Protein AF-A0A8D8DK08-F1 (afdb_monomer)

InterPro domains:
  IPR001734 Sodium/solute symporter [PF00474] (2-187)
  IPR001734 Sodium/solute symporter [PS50283] (1-202)
  IPR038377 Sodium/glucose symporter superfamily [G3DSA:1.20.1730.10] (1-287)
  IPR051163 Sodium:Solute Symporter (SSF) [PTHR42985] (1-301)

Solvent-accessible surface area (backbone atoms only — not comparable to full-atom values): 18231 Å² total; per-residue (Å²): 112,70,69,65,44,70,73,40,95,42,72,70,55,30,52,51,52,50,54,52,48,52,53,50,50,50,53,52,51,53,52,53,54,49,50,56,52,48,51,46,70,72,29,32,46,34,32,45,60,61,47,56,78,30,90,47,81,83,46,50,62,61,50,52,43,49,65,72,35,59,84,44,87,61,53,48,58,52,50,53,50,50,52,52,51,54,51,50,56,52,50,52,51,51,40,53,52,49,21,48,46,48,44,62,69,65,40,53,78,76,45,95,61,88,76,51,72,67,58,50,54,50,50,38,52,49,43,34,52,54,55,51,50,51,54,60,61,47,45,70,58,53,73,74,44,76,63,65,67,60,51,50,51,43,58,52,24,33,57,52,7,12,53,50,11,46,52,48,36,61,31,74,36,79,77,50,48,71,69,25,44,51,52,5,30,52,53,14,31,53,53,30,46,51,47,43,54,52,35,53,50,37,45,73,71,60,81,53,74,80,88,71,78,78,65,37,65,86,65,49,92,68,92,62,69,75,53,94,67,76,78,72,68,88,69,88,82,71,88,65,83,70,74,88,48,90,58,76,59,60,50,85,49,42,40,58,51,15,20,48,50,8,35,50,48,12,48,51,45,28,52,51,45,37,72,74,75,49,80,62,74,81,84,56,75,50,59,50,84,65,31,43,80,83,56,36,83,77,52,72,85,44,90,76,61,68,65,55,53,59,53,48,51,56,56,52,60,71,71,77,118

Structure (mmCIF, N/CA/C/O backbone):
data_AF-A0A8D8DK08-F1
#
_entry.id   AF-A0A8D8DK08-F1
#
loop_
_atom_site.group_PDB
_atom_site.id
_atom_site.type_symbol
_atom_site.label_atom_id
_atom_site.label_alt_id
_atom_site.label_comp_id
_atom_site.label_asym_id
_atom_site.label_entity_id
_atom_site.label_seq_id
_atom_site.pdbx_PDB_ins_code
_atom_site.Cartn_x
_atom_site.Cartn_y
_atom_site.Cartn_z
_atom_site.occupancy
_atom_site.B_iso_or_equiv
_atom_site.auth_seq_id
_atom_site.auth_comp_id
_atom_site.auth_asym_id
_atom_site.auth_atom_id
_atom_site.pdbx_PDB_model_num
ATOM 1 N N . MET A 1 1 ? -0.471 -6.480 7.969 1.00 76.81 1 MET A N 1
ATOM 2 C CA . MET A 1 1 ? 0.615 -6.301 8.968 1.00 76.81 1 MET A CA 1
ATOM 3 C C . MET A 1 1 ? 0.126 -6.423 10.404 1.00 76.81 1 MET A C 1
ATOM 5 O O . MET A 1 1 ? 0.699 -7.229 11.121 1.00 76.81 1 MET A O 1
ATOM 9 N N . ILE A 1 2 ? -0.943 -5.722 10.812 1.00 83.88 2 ILE A N 1
ATOM 10 C CA . ILE A 1 2 ? -1.494 -5.806 12.183 1.00 83.88 2 ILE A CA 1
ATOM 11 C C . ILE A 1 2 ? -1.726 -7.256 12.657 1.00 83.88 2 ILE A C 1
ATOM 13 O O . ILE A 1 2 ? -1.295 -7.624 13.743 1.00 83.88 2 ILE A O 1
ATOM 17 N N . GLN A 1 3 ? -2.271 -8.115 11.786 1.00 84.50 3 GLN A N 1
ATOM 18 C CA . GLN A 1 3 ? -2.512 -9.539 12.062 1.00 84.50 3 GLN A CA 1
ATOM 19 C C . GLN A 1 3 ? -1.248 -10.300 12.501 1.00 84.50 3 GLN A C 1
ATOM 21 O O . GLN A 1 3 ? -1.324 -11.155 13.373 1.00 84.50 3 GLN A O 1
ATOM 26 N N . ARG A 1 4 ? -0.074 -9.962 11.946 1.00 86.88 4 ARG A N 1
ATOM 27 C CA . ARG A 1 4 ? 1.204 -10.603 12.306 1.00 86.88 4 ARG A CA 1
ATOM 28 C C . ARG A 1 4 ? 1.722 -10.151 13.672 1.00 86.88 4 ARG A C 1
ATOM 30 O O . ARG A 1 4 ? 2.448 -10.891 14.322 1.00 86.88 4 ARG A O 1
ATOM 37 N N . TYR A 1 5 ? 1.377 -8.937 14.100 1.00 86.81 5 TYR A N 1
ATOM 38 C CA . TYR A 1 5 ? 1.728 -8.464 15.438 1.00 86.81 5 TYR A CA 1
ATOM 39 C C . TYR A 1 5 ? 0.839 -9.100 16.507 1.00 86.81 5 TYR A C 1
ATOM 41 O O . TYR A 1 5 ? 1.338 -9.422 17.578 1.00 86.81 5 TYR A O 1
ATOM 49 N N . LEU A 1 6 ? -0.437 -9.345 16.191 1.00 85.06 6 LEU A N 1
ATOM 50 C CA . LEU A 1 6 ? -1.386 -10.015 17.087 1.00 85.06 6 LEU A CA 1
ATOM 51 C C . LEU A 1 6 ? -1.117 -11.518 17.256 1.00 85.06 6 LEU A C 1
ATOM 53 O O . LEU A 1 6 ? -1.526 -12.096 18.253 1.00 85.06 6 LEU A O 1
ATOM 57 N N . SER A 1 7 ? -0.414 -12.156 16.316 1.00 87.38 7 SER A N 1
ATOM 58 C CA . SER A 1 7 ? -0.006 -13.563 16.439 1.00 87.38 7 SER A CA 1
ATOM 59 C C . SER A 1 7 ? 1.250 -13.777 17.294 1.00 87.38 7 SER A C 1
ATOM 61 O O . SER A 1 7 ? 1.688 -14.914 17.453 1.00 87.38 7 SER A O 1
ATOM 63 N N . LEU A 1 8 ? 1.887 -12.706 17.781 1.00 89.94 8 LEU A N 1
ATOM 64 C CA . LEU A 1 8 ? 3.063 -12.813 18.643 1.00 89.94 8 LEU A CA 1
ATOM 65 C C . LEU A 1 8 ? 2.635 -12.985 20.106 1.00 89.94 8 LEU A C 1
ATOM 67 O O . LEU A 1 8 ? 1.677 -12.348 20.531 1.00 89.94 8 LEU A O 1
ATOM 71 N N . PRO A 1 9 ? 3.366 -13.793 20.895 1.00 86.06 9 PRO A N 1
ATOM 72 C CA . PRO A 1 9 ? 2.945 -14.147 22.249 1.00 86.06 9 PRO A CA 1
ATOM 73 C C . PRO A 1 9 ? 3.007 -12.971 23.229 1.00 86.06 9 PRO A C 1
ATOM 75 O O . PRO A 1 9 ? 2.278 -12.971 24.207 1.00 86.06 9 PRO A O 1
ATOM 78 N N . THR A 1 10 ? 3.871 -11.977 22.981 1.00 90.50 10 THR 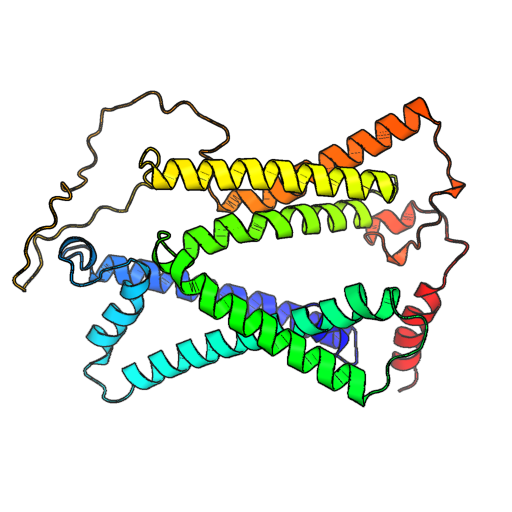A N 1
ATOM 79 C CA . THR A 1 10 ? 4.096 -10.854 23.905 1.00 90.50 10 THR A CA 1
ATOM 80 C C . THR A 1 10 ? 4.220 -9.517 23.180 1.00 90.50 10 THR A C 1
ATOM 82 O O . THR A 1 10 ? 4.748 -9.422 22.062 1.00 90.50 10 THR A O 1
ATOM 85 N N . LEU A 1 11 ? 3.839 -8.433 23.862 1.00 86.94 11 LEU A N 1
ATOM 86 C CA . LEU A 1 11 ? 3.963 -7.064 23.344 1.00 86.94 11 LEU A CA 1
ATOM 87 C C . LEU A 1 11 ? 5.428 -6.679 23.073 1.00 86.94 11 LEU A C 1
ATOM 89 O O . LEU A 1 11 ? 5.739 -5.983 22.101 1.00 86.94 11 LEU A O 1
ATOM 93 N N . LYS A 1 12 ? 6.364 -7.182 23.889 1.00 90.38 12 LYS A N 1
ATOM 94 C CA . LYS A 1 12 ? 7.809 -6.986 23.685 1.00 90.38 12 LYS A CA 1
ATOM 95 C C . LYS A 1 12 ? 8.297 -7.663 22.401 1.00 90.38 12 LYS A C 1
ATOM 97 O O . LYS A 1 12 ? 9.172 -7.119 21.723 1.00 90.38 12 LYS A O 1
ATOM 102 N N . ALA A 1 13 ? 7.755 -8.831 22.047 1.00 89.62 13 ALA A N 1
ATOM 103 C CA . ALA A 1 13 ? 8.043 -9.471 20.766 1.00 89.62 13 ALA A CA 1
ATOM 104 C C . ALA A 1 13 ? 7.485 -8.647 19.595 1.00 89.62 13 ALA A C 1
ATOM 106 O O . ALA A 1 13 ? 8.231 -8.374 18.654 1.00 89.62 13 ALA A O 1
ATOM 107 N N . ALA A 1 14 ? 6.244 -8.159 19.692 1.00 89.94 14 ALA A N 1
ATOM 108 C CA . ALA A 1 14 ? 5.644 -7.294 18.672 1.00 89.94 14 ALA A CA 1
ATOM 109 C C . ALA A 1 14 ? 6.445 -6.002 18.441 1.00 89.94 14 ALA A C 1
ATOM 111 O O . ALA A 1 14 ? 6.720 -5.641 17.296 1.00 89.94 14 ALA A O 1
ATOM 112 N N . ARG A 1 15 ? 6.918 -5.348 19.510 1.00 91.25 15 ARG A N 1
ATOM 113 C CA . ARG A 1 15 ? 7.765 -4.147 19.404 1.00 91.25 15 ARG A CA 1
ATOM 114 C C . ARG A 1 15 ? 9.101 -4.434 18.714 1.00 91.25 15 ARG A C 1
ATOM 116 O O . ARG A 1 15 ? 9.516 -3.660 17.856 1.00 91.25 15 ARG A O 1
ATOM 123 N N . ARG A 1 16 ? 9.767 -5.542 19.060 1.00 92.81 16 ARG A N 1
ATOM 124 C CA . ARG A 1 16 ? 11.018 -5.956 18.396 1.00 92.81 16 ARG A CA 1
ATOM 125 C C . ARG A 1 16 ? 10.798 -6.252 16.913 1.00 92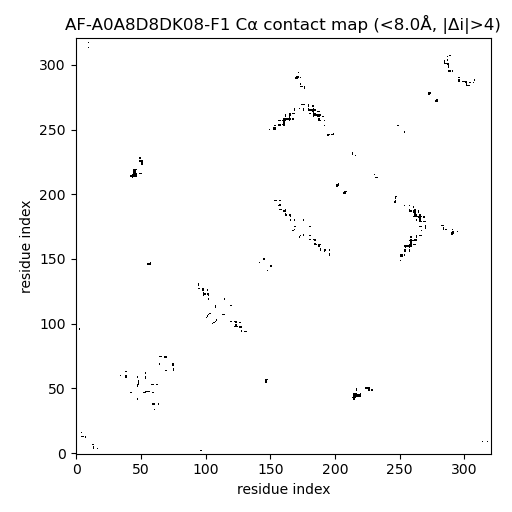.81 16 ARG A C 1
ATOM 127 O O . ARG A 1 16 ? 11.589 -5.799 16.092 1.00 92.81 16 ARG A O 1
ATOM 134 N N . ALA A 1 17 ? 9.713 -6.949 16.575 1.00 93.44 17 ALA A N 1
ATOM 135 C CA . ALA A 1 17 ? 9.345 -7.226 15.190 1.00 93.44 17 ALA A CA 1
ATOM 136 C C . ALA A 1 17 ? 9.092 -5.935 14.394 1.00 93.44 17 ALA A C 1
ATOM 138 O O . ALA A 1 17 ? 9.545 -5.819 13.259 1.00 93.44 17 ALA A O 1
ATOM 139 N N . LEU A 1 18 ? 8.434 -4.942 15.003 1.00 93.06 18 LEU A N 1
ATOM 140 C CA . LEU A 1 18 ? 8.199 -3.637 14.386 1.00 93.06 18 LEU A CA 1
ATOM 141 C C . LEU A 1 18 ? 9.510 -2.880 14.123 1.00 93.06 18 LEU A C 1
ATOM 143 O O . LEU A 1 18 ? 9.697 -2.360 13.027 1.00 93.06 18 LEU A O 1
ATOM 147 N N . ILE A 1 19 ? 10.436 -2.850 15.087 1.00 95.06 19 ILE A N 1
ATOM 148 C CA . ILE A 1 19 ? 11.751 -2.206 14.908 1.00 95.06 19 ILE A CA 1
ATOM 149 C C . ILE A 1 19 ? 12.542 -2.889 13.784 1.00 95.06 19 ILE A C 1
ATOM 151 O O . ILE A 1 19 ? 13.090 -2.209 12.916 1.00 95.06 19 ILE A O 1
ATOM 155 N N . LEU A 1 20 ? 12.558 -4.225 13.763 1.00 94.88 20 LEU A N 1
ATOM 156 C CA . LEU A 1 20 ? 13.209 -4.996 12.702 1.00 94.88 20 LEU A CA 1
ATOM 157 C C . LEU A 1 20 ? 12.594 -4.689 11.329 1.00 94.88 20 LEU A C 1
ATOM 159 O O . LEU A 1 20 ? 13.322 -4.499 10.357 1.00 94.88 20 LEU A O 1
ATOM 163 N N . PHE A 1 21 ? 11.264 -4.601 11.255 1.00 93.31 21 PHE A N 1
ATOM 164 C CA . PHE A 1 21 ? 10.553 -4.250 10.029 1.00 93.31 21 PHE A CA 1
ATOM 165 C C . PHE A 1 21 ? 10.911 -2.845 9.529 1.00 93.31 21 PHE A C 1
ATOM 167 O O . PHE A 1 21 ? 11.127 -2.672 8.329 1.00 93.31 21 PHE A O 1
ATOM 174 N N . LEU A 1 22 ? 11.016 -1.858 10.426 1.00 94.69 22 LEU A N 1
ATOM 175 C CA . LEU A 1 22 ? 11.413 -0.494 10.066 1.00 94.69 22 LEU A CA 1
ATOM 176 C C . LEU A 1 22 ? 12.826 -0.458 9.477 1.00 94.69 22 LEU A C 1
ATOM 178 O O . LEU A 1 22 ? 13.024 0.096 8.394 1.00 94.69 22 LEU A O 1
ATOM 182 N N . PHE A 1 23 ? 13.794 -1.086 10.150 1.00 96.50 23 PHE A N 1
ATOM 183 C CA . PHE A 1 23 ? 15.171 -1.150 9.660 1.00 96.50 23 PHE A CA 1
ATOM 184 C C . PHE A 1 23 ? 15.263 -1.896 8.322 1.00 96.50 23 PHE A C 1
ATOM 186 O O . PHE A 1 23 ? 15.835 -1.377 7.366 1.00 96.50 23 PHE A O 1
ATOM 193 N N . GLY A 1 24 ? 14.637 -3.074 8.226 1.00 95.31 24 GLY A N 1
ATOM 194 C CA . GLY A 1 24 ? 14.635 -3.880 7.006 1.00 95.31 24 GLY A CA 1
ATOM 195 C C . GLY A 1 24 ? 14.001 -3.153 5.820 1.00 95.31 24 GLY A C 1
ATOM 196 O O . GLY A 1 24 ? 14.585 -3.117 4.742 1.00 95.31 24 GLY A O 1
ATOM 197 N N . THR A 1 25 ? 12.852 -2.504 6.024 1.00 93.62 25 THR A N 1
ATOM 198 C CA . THR A 1 25 ? 12.179 -1.734 4.963 1.00 93.62 25 THR A CA 1
ATOM 199 C C . THR A 1 25 ? 13.019 -0.541 4.519 1.00 93.62 25 THR A C 1
ATOM 201 O O . THR A 1 25 ? 13.125 -0.281 3.324 1.00 93.62 25 THR A O 1
ATOM 204 N N . THR A 1 26 ? 13.659 0.156 5.461 1.00 95.31 26 THR A N 1
ATOM 205 C CA . THR A 1 26 ? 14.534 1.297 5.150 1.00 95.31 26 THR A CA 1
ATOM 206 C C . THR A 1 26 ? 15.749 0.852 4.340 1.00 95.31 26 THR A C 1
ATOM 208 O O . THR A 1 26 ? 16.082 1.476 3.337 1.00 95.31 26 THR A O 1
ATOM 211 N N . ALA A 1 27 ? 16.389 -0.253 4.730 1.00 96.50 27 ALA A N 1
ATOM 212 C CA . ALA A 1 27 ? 17.525 -0.813 4.006 1.00 96.50 27 ALA A CA 1
ATOM 213 C C . ALA A 1 27 ? 17.139 -1.242 2.580 1.00 96.50 27 ALA A C 1
ATOM 215 O O . ALA A 1 27 ? 17.824 -0.876 1.626 1.00 96.50 27 ALA A O 1
ATOM 216 N N . VAL A 1 28 ? 16.017 -1.953 2.421 1.00 94.06 28 VAL A N 1
ATOM 217 C CA . VAL A 1 28 ? 15.512 -2.374 1.104 1.00 94.06 28 VAL A CA 1
ATOM 218 C C . VAL A 1 28 ? 15.185 -1.165 0.227 1.00 94.06 28 VAL A C 1
ATOM 220 O O . VAL A 1 28 ? 15.603 -1.132 -0.926 1.00 94.06 28 VAL A O 1
ATOM 223 N N . LEU A 1 29 ? 14.508 -0.144 0.764 1.00 92.62 29 LEU A N 1
ATOM 224 C CA . LEU A 1 29 ? 14.178 1.062 0.002 1.00 92.62 29 LEU A CA 1
ATOM 225 C C . LEU A 1 29 ? 15.439 1.812 -0.453 1.00 92.62 29 LEU A C 1
ATOM 227 O O . LEU A 1 29 ? 15.523 2.213 -1.611 1.00 92.62 29 LEU A O 1
ATOM 231 N N . SER A 1 30 ? 16.442 1.942 0.419 1.00 95.25 30 SER A N 1
ATOM 232 C CA . SER A 1 30 ? 17.736 2.539 0.066 1.00 95.25 30 SER A CA 1
ATOM 233 C C . SER A 1 30 ? 18.436 1.774 -1.060 1.00 95.25 30 SER A C 1
ATOM 235 O O . SER A 1 30 ? 18.962 2.392 -1.986 1.00 95.25 30 SER A O 1
ATOM 237 N N . LEU A 1 31 ? 18.395 0.437 -1.031 1.00 94.75 31 LEU A N 1
ATOM 238 C CA . LEU A 1 31 ? 18.927 -0.396 -2.111 1.00 94.75 31 LEU A CA 1
ATOM 239 C C . LEU A 1 31 ? 18.144 -0.208 -3.416 1.00 94.75 31 LEU A C 1
ATOM 241 O O . LEU A 1 31 ? 18.759 -0.121 -4.477 1.00 94.75 31 LEU A O 1
ATOM 245 N N . CYS A 1 32 ? 16.814 -0.101 -3.372 1.00 92.50 32 CYS A N 1
ATOM 246 C CA . CYS A 1 32 ? 16.003 0.187 -4.560 1.00 92.50 32 CYS A CA 1
ATOM 247 C C . CYS A 1 32 ? 16.359 1.550 -5.176 1.00 92.50 32 CYS A C 1
ATOM 249 O O . CYS A 1 32 ? 16.531 1.643 -6.391 1.00 92.50 32 CYS A O 1
ATOM 251 N N . CYS A 1 33 ? 16.533 2.587 -4.352 1.00 91.81 33 CYS A N 1
ATOM 252 C CA . CYS A 1 33 ? 16.970 3.906 -4.815 1.00 91.81 33 CYS A CA 1
ATOM 253 C C . CYS A 1 33 ? 18.367 3.853 -5.450 1.00 91.81 33 CYS A C 1
ATOM 255 O O . CYS A 1 33 ? 18.584 4.433 -6.512 1.00 91.81 33 CYS A O 1
ATOM 257 N N . TYR A 1 34 ? 19.298 3.120 -4.833 1.00 94.06 34 TYR A N 1
ATOM 258 C CA . TYR A 1 34 ? 20.634 2.912 -5.385 1.00 94.06 34 TYR A CA 1
ATOM 259 C C . TYR A 1 34 ? 20.595 2.188 -6.740 1.00 94.06 34 TYR A C 1
ATOM 261 O O . TYR A 1 34 ? 21.269 2.616 -7.672 1.00 94.06 34 TYR A O 1
ATOM 269 N N . ASN A 1 35 ? 19.755 1.157 -6.892 1.00 92.56 35 ASN A N 1
ATOM 270 C CA . ASN A 1 35 ? 19.559 0.475 -8.178 1.00 92.56 35 ASN A CA 1
ATOM 271 C C . ASN A 1 35 ? 19.047 1.435 -9.267 1.00 92.56 35 ASN A C 1
ATOM 273 O O . ASN A 1 35 ? 19.527 1.382 -10.395 1.00 92.56 35 ASN A O 1
ATOM 277 N N . GLY A 1 36 ? 18.124 2.345 -8.937 1.00 91.31 36 GLY A N 1
ATOM 278 C CA . GLY A 1 36 ? 17.660 3.368 -9.881 1.00 91.31 36 GLY A CA 1
ATOM 279 C C . GLY A 1 36 ? 18.776 4.313 -10.346 1.00 91.31 36 GLY A C 1
ATOM 280 O O . GLY A 1 36 ? 18.869 4.622 -11.532 1.00 91.31 36 GLY A O 1
ATOM 281 N N . LEU A 1 37 ? 19.662 4.726 -9.432 1.00 91.81 37 LEU A N 1
ATOM 282 C CA . LEU A 1 37 ? 20.843 5.532 -9.767 1.00 91.81 37 LEU A CA 1
ATOM 283 C C . LEU A 1 37 ? 21.858 4.751 -10.610 1.00 91.81 37 LEU A C 1
ATOM 285 O O . LEU A 1 37 ? 22.449 5.321 -11.523 1.00 91.81 37 LEU A O 1
ATOM 289 N N . LEU A 1 38 ? 22.042 3.461 -10.321 1.00 92.81 38 LEU A N 1
ATOM 290 C CA . LEU A 1 38 ? 22.933 2.582 -11.076 1.00 92.81 38 LEU A CA 1
ATOM 291 C C . LEU A 1 38 ? 22.458 2.413 -12.524 1.00 92.81 38 LEU A C 1
ATOM 293 O O . LEU A 1 38 ? 23.262 2.554 -13.438 1.00 92.81 38 LEU A O 1
ATOM 297 N N . ILE A 1 39 ? 21.158 2.183 -12.736 1.00 91.00 39 ILE A N 1
ATOM 298 C CA . ILE A 1 39 ? 20.557 2.121 -14.079 1.00 91.00 39 ILE A CA 1
ATOM 299 C C . ILE A 1 39 ? 20.831 3.415 -14.838 1.00 91.00 39 ILE A C 1
ATOM 301 O O . ILE A 1 39 ? 21.282 3.369 -15.978 1.00 91.00 39 ILE A O 1
ATOM 305 N N . TYR A 1 40 ? 20.605 4.565 -14.195 1.00 89.19 40 TYR A N 1
ATOM 306 C CA . TYR A 1 40 ? 20.889 5.853 -14.816 1.00 89.19 40 TYR A CA 1
ATOM 307 C C . TYR A 1 40 ? 22.372 6.000 -15.178 1.00 89.19 40 TYR A C 1
ATOM 309 O O . TYR A 1 40 ? 22.677 6.428 -16.280 1.00 89.19 40 TYR A O 1
ATOM 317 N N . ALA A 1 41 ? 23.293 5.627 -14.288 1.00 89.88 41 ALA A N 1
ATOM 318 C CA . ALA A 1 41 ? 24.728 5.732 -14.549 1.00 89.88 41 ALA A CA 1
ATOM 319 C C . ALA A 1 41 ? 25.205 4.818 -15.693 1.00 89.88 41 ALA A C 1
ATOM 321 O O . ALA A 1 41 ? 26.123 5.191 -16.414 1.00 89.88 41 ALA A O 1
ATOM 322 N N . MET A 1 42 ? 24.587 3.647 -15.865 1.00 87.94 42 MET A N 1
ATOM 323 C CA . MET A 1 42 ? 24.937 2.683 -16.916 1.00 87.94 42 MET A CA 1
ATOM 324 C C . MET A 1 42 ? 24.335 3.039 -18.280 1.00 87.94 42 MET A C 1
ATOM 326 O O . MET A 1 42 ? 24.977 2.840 -19.306 1.00 87.94 42 MET A O 1
ATOM 330 N N . HIS A 1 43 ? 23.109 3.567 -18.293 1.00 86.44 43 HIS A N 1
ATOM 331 C CA . HIS A 1 43 ? 22.335 3.820 -19.513 1.00 86.44 43 HIS A CA 1
ATOM 332 C C . HIS A 1 43 ? 22.179 5.310 -19.844 1.00 86.44 43 HIS A C 1
ATOM 334 O O . HIS A 1 43 ? 21.327 5.677 -20.648 1.00 86.44 43 HIS A O 1
ATOM 340 N N . HIS A 1 44 ? 22.978 6.187 -19.233 1.00 84.06 44 HIS A N 1
ATOM 341 C CA . HIS A 1 44 ? 22.930 7.621 -19.518 1.00 84.06 44 HIS A CA 1
ATOM 342 C C . HIS A 1 44 ? 23.252 7.933 -20.984 1.00 84.06 44 HIS A C 1
ATOM 344 O O . HIS A 1 44 ? 22.560 8.742 -21.596 1.00 84.06 44 HIS A O 1
ATOM 350 N N . ASP A 1 45 ? 24.287 7.278 -21.522 1.00 81.81 45 ASP A N 1
ATOM 351 C CA . ASP A 1 45 ? 24.817 7.550 -22.864 1.00 81.81 45 ASP A CA 1
ATOM 352 C C . ASP A 1 45 ? 24.117 6.733 -23.966 1.00 81.81 45 ASP A C 1
ATOM 354 O O . ASP A 1 45 ? 24.217 7.037 -25.158 1.00 81.81 45 ASP A O 1
ATOM 358 N N . CYS A 1 46 ? 23.418 5.671 -23.561 1.00 82.94 46 CYS A N 1
ATOM 359 C CA . CYS A 1 46 ? 22.591 4.844 -24.423 1.00 82.94 46 CYS A CA 1
ATOM 360 C C . CYS A 1 46 ? 21.314 4.436 -23.685 1.00 82.94 46 CYS A C 1
ATOM 362 O O . CYS A 1 46 ? 21.292 3.425 -22.975 1.00 82.94 46 CYS A O 1
ATOM 364 N N . ASP A 1 47 ? 20.254 5.224 -23.861 1.00 84.88 47 ASP A N 1
ATOM 365 C CA . ASP A 1 47 ? 18.960 4.961 -23.236 1.00 84.88 47 ASP A CA 1
ATOM 366 C C . ASP A 1 47 ? 18.198 3.808 -23.924 1.00 84.88 47 ASP A C 1
ATOM 368 O O . ASP A 1 47 ? 17.682 3.987 -25.034 1.00 84.88 47 ASP A O 1
ATOM 372 N N . PRO A 1 48 ? 18.028 2.644 -23.264 1.00 84.81 48 PRO A N 1
ATOM 373 C CA . PRO A 1 48 ? 17.309 1.504 -23.827 1.00 84.81 48 PRO A CA 1
ATOM 374 C C . PRO A 1 48 ? 15.805 1.765 -24.008 1.00 84.81 48 PRO A C 1
ATOM 376 O O . PRO A 1 48 ? 15.138 1.011 -24.719 1.00 84.81 48 PRO A O 1
ATOM 379 N N . LEU A 1 49 ? 15.237 2.793 -23.364 1.00 83.75 49 LEU A N 1
ATOM 380 C CA . LEU A 1 49 ? 13.823 3.137 -23.509 1.00 83.75 49 LEU A CA 1
ATOM 381 C C . LEU A 1 49 ? 13.566 3.882 -24.828 1.00 83.75 49 LEU A C 1
ATOM 383 O O . LEU A 1 49 ? 12.600 3.582 -25.532 1.00 83.75 49 LEU A O 1
ATOM 387 N N . SER A 1 50 ? 14.443 4.826 -25.182 1.00 80.00 50 SER A N 1
ATOM 388 C CA . SER A 1 50 ? 14.350 5.613 -26.420 1.00 80.00 50 SER A CA 1
ATOM 389 C C . SER A 1 50 ? 14.689 4.806 -27.675 1.00 80.00 50 SER A C 1
ATOM 391 O O . SER A 1 50 ? 14.098 5.037 -28.732 1.00 80.00 50 SER A O 1
ATOM 393 N N . THR A 1 51 ? 15.582 3.820 -27.564 1.00 81.88 51 THR A N 1
ATOM 394 C CA . THR A 1 51 ? 15.905 2.896 -28.664 1.00 81.88 51 THR A CA 1
ATOM 395 C C . THR A 1 51 ? 14.855 1.800 -28.874 1.00 81.88 51 THR A C 1
ATOM 397 O O . THR A 1 51 ? 14.895 1.091 -29.878 1.00 81.88 51 THR A O 1
ATOM 400 N N . GLY A 1 52 ? 13.906 1.643 -27.943 1.00 80.88 52 GLY A N 1
ATOM 401 C CA . GLY A 1 52 ? 12.872 0.608 -27.991 1.00 80.88 52 GLY A CA 1
ATOM 402 C C . GLY A 1 52 ? 13.331 -0.781 -27.533 1.00 80.88 52 GLY A C 1
ATOM 403 O O . GLY A 1 52 ? 12.555 -1.734 -27.643 1.00 80.88 52 GLY A O 1
ATOM 404 N N . LEU A 1 53 ? 14.551 -0.905 -26.993 1.00 83.44 53 LEU A N 1
ATOM 405 C CA . LEU A 1 53 ? 15.050 -2.144 -26.387 1.00 83.44 53 LEU A CA 1
ATOM 406 C C . LEU A 1 53 ? 14.229 -2.521 -25.138 1.00 83.44 53 LEU A C 1
ATOM 408 O O . LEU A 1 53 ? 13.870 -3.684 -24.950 1.00 83.44 53 LEU A O 1
ATOM 412 N N . ALA A 1 54 ? 13.864 -1.528 -24.325 1.00 84.62 54 ALA A N 1
ATOM 413 C CA . ALA A 1 54 ? 12.883 -1.644 -23.252 1.00 84.62 54 ALA A CA 1
ATOM 414 C C . ALA A 1 54 ? 11.564 -0.980 -23.673 1.00 84.62 54 ALA A C 1
ATOM 416 O O . ALA A 1 54 ? 11.538 0.178 -24.085 1.00 84.62 54 ALA A O 1
ATOM 417 N N . LYS A 1 55 ? 10.437 -1.686 -23.523 1.00 81.88 55 LYS A N 1
ATOM 418 C CA . LYS A 1 55 ? 9.109 -1.132 -23.857 1.00 81.88 55 LYS A CA 1
ATOM 419 C C . LYS A 1 55 ? 8.531 -0.271 -22.737 1.00 81.88 55 LYS A C 1
ATOM 421 O O . LYS A 1 55 ? 7.704 0.600 -22.992 1.00 81.88 55 LYS A O 1
ATOM 426 N N . ALA A 1 56 ? 8.928 -0.541 -21.496 1.00 83.31 56 ALA A N 1
ATOM 427 C CA . ALA A 1 56 ? 8.413 0.129 -20.309 1.00 83.31 56 ALA A CA 1
ATOM 428 C C . ALA A 1 56 ? 9.527 0.371 -19.287 1.00 83.31 56 ALA A C 1
ATOM 430 O O . ALA A 1 56 ? 10.462 -0.420 -19.174 1.00 83.31 56 ALA A O 1
ATOM 431 N N . LYS A 1 57 ? 9.380 1.431 -18.482 1.00 84.62 57 LYS A N 1
ATOM 432 C CA . LYS A 1 57 ? 10.343 1.809 -17.431 1.00 84.62 57 LYS A CA 1
ATOM 433 C C . LYS A 1 57 ? 10.588 0.683 -16.420 1.00 84.62 57 LYS A C 1
ATOM 435 O O . LYS A 1 57 ? 11.708 0.497 -15.960 1.00 84.62 57 LYS A O 1
ATOM 440 N N . ASP A 1 58 ? 9.560 -0.112 -16.126 1.00 86.75 58 ASP A N 1
ATOM 441 C CA . ASP A 1 58 ? 9.641 -1.230 -15.180 1.00 86.75 58 ASP A CA 1
ATOM 442 C C . ASP A 1 58 ? 10.510 -2.406 -15.696 1.00 86.75 58 ASP A C 1
ATOM 444 O O . ASP A 1 58 ? 10.900 -3.276 -14.919 1.00 86.75 58 ASP A O 1
ATOM 448 N N . GLN A 1 59 ? 10.862 -2.429 -16.991 1.00 88.94 59 GLN A N 1
ATOM 449 C CA . GLN A 1 59 ? 11.720 -3.460 -17.599 1.00 88.94 59 GLN A CA 1
ATOM 450 C C . GLN A 1 59 ? 13.222 -3.151 -17.494 1.00 88.94 59 GLN A C 1
ATOM 452 O O . GLN A 1 59 ? 14.036 -4.035 -17.756 1.00 88.94 59 GLN A O 1
ATOM 457 N N . LEU A 1 60 ? 13.598 -1.939 -17.070 1.00 90.12 60 LEU A N 1
ATOM 458 C CA . LEU A 1 60 ? 14.999 -1.508 -16.998 1.00 90.12 60 LEU A CA 1
ATOM 459 C C . LEU A 1 60 ? 15.820 -2.322 -15.991 1.00 90.12 60 LEU A C 1
ATOM 461 O O . LEU A 1 60 ? 16.955 -2.688 -16.273 1.00 90.12 60 LEU A O 1
ATOM 465 N N . VAL A 1 61 ? 15.243 -2.648 -14.828 1.00 91.62 61 VAL A N 1
ATOM 466 C CA . VAL A 1 61 ? 15.937 -3.440 -13.799 1.00 91.62 61 VAL A CA 1
ATOM 467 C C . VAL A 1 61 ? 16.233 -4.866 -14.303 1.00 91.62 61 VAL A C 1
ATOM 469 O O . VAL A 1 61 ? 17.393 -5.273 -14.239 1.00 91.62 61 VAL A O 1
ATOM 472 N N . PRO A 1 62 ? 15.252 -5.639 -14.826 1.00 90.25 62 PRO A N 1
ATOM 473 C CA . PRO A 1 62 ? 15.545 -6.931 -15.443 1.00 90.25 62 PRO A CA 1
ATOM 474 C C . PRO A 1 62 ? 16.565 -6.851 -16.580 1.00 90.25 62 PRO A C 1
ATOM 476 O O . PRO A 1 62 ? 17.432 -7.715 -16.652 1.00 90.25 62 PRO A O 1
ATOM 479 N N . LEU A 1 63 ? 16.483 -5.827 -17.435 1.00 90.12 63 LEU A N 1
ATOM 480 C CA . LEU A 1 63 ? 17.411 -5.633 -18.551 1.00 90.12 63 LEU A CA 1
ATOM 481 C C . LEU A 1 63 ? 18.851 -5.470 -18.050 1.00 90.12 63 LEU A C 1
ATOM 483 O O . LEU A 1 63 ? 19.717 -6.243 -18.455 1.00 90.12 63 LEU A O 1
ATOM 487 N N . LEU A 1 64 ? 19.080 -4.575 -17.083 1.00 90.75 64 LEU A N 1
ATOM 488 C CA . LEU A 1 64 ? 20.400 -4.377 -16.477 1.00 90.75 64 LEU A CA 1
ATOM 489 C C . LEU A 1 64 ? 20.949 -5.676 -15.864 1.00 90.75 64 LEU A C 1
ATOM 491 O O . LEU A 1 64 ? 22.126 -5.997 -16.012 1.00 90.75 64 LEU A O 1
ATOM 495 N N . VAL A 1 65 ? 20.104 -6.444 -15.172 1.00 91.50 65 VAL A N 1
ATOM 496 C CA . VAL A 1 65 ? 20.529 -7.710 -14.558 1.00 91.50 65 VAL A CA 1
ATOM 497 C C . VAL A 1 65 ? 20.896 -8.749 -15.612 1.00 91.50 65 VAL A C 1
ATOM 499 O O . VAL A 1 65 ? 21.889 -9.457 -15.441 1.00 91.50 65 VAL A O 1
ATOM 502 N N . MET A 1 66 ? 20.120 -8.841 -16.692 1.00 88.31 66 MET A N 1
ATOM 503 C CA . MET A 1 66 ? 20.420 -9.747 -17.798 1.00 88.31 66 MET A CA 1
ATOM 504 C C . MET A 1 66 ? 21.743 -9.382 -18.473 1.00 88.31 66 MET A C 1
ATOM 506 O O . MET A 1 66 ? 22.500 -10.289 -18.791 1.00 88.31 66 MET A O 1
ATOM 510 N N . GLU A 1 67 ? 22.057 -8.095 -18.636 1.00 88.00 67 GLU A N 1
ATOM 511 C CA . GLU A 1 67 ? 23.319 -7.637 -19.232 1.00 88.00 67 GLU A CA 1
ATOM 512 C C . GLU A 1 67 ? 24.526 -7.879 -18.315 1.00 88.00 67 GLU A C 1
ATOM 514 O O . GLU A 1 67 ? 25.520 -8.474 -18.730 1.00 88.00 67 GLU A O 1
ATOM 519 N N . VAL A 1 68 ? 24.436 -7.468 -17.047 1.00 89.19 68 VAL A N 1
ATOM 520 C CA . VAL A 1 68 ? 25.568 -7.528 -16.106 1.00 89.19 68 VAL A CA 1
ATOM 521 C C . VAL A 1 68 ? 25.841 -8.957 -15.632 1.00 89.19 68 VAL A C 1
ATOM 523 O O . VAL A 1 68 ? 26.998 -9.352 -15.476 1.00 89.19 68 VAL A O 1
ATOM 526 N N . LEU A 1 69 ? 24.795 -9.755 -15.395 1.00 88.75 69 LEU A N 1
ATOM 527 C CA . LEU A 1 69 ? 24.933 -11.122 -14.881 1.00 88.75 69 LEU A CA 1
ATOM 528 C C . LEU A 1 69 ? 24.954 -12.191 -15.980 1.00 88.75 69 LEU A C 1
ATOM 530 O O . LEU A 1 69 ? 25.078 -13.367 -15.641 1.00 88.75 69 LEU A O 1
ATOM 534 N N . ALA A 1 70 ? 24.901 -11.822 -17.269 1.00 83.19 70 ALA A N 1
ATOM 535 C CA . ALA A 1 70 ? 25.008 -12.768 -18.391 1.00 83.19 70 ALA A CA 1
ATOM 536 C C . ALA A 1 70 ? 26.251 -13.669 -18.305 1.00 83.19 70 ALA A C 1
ATOM 538 O O . ALA A 1 70 ? 26.219 -14.821 -18.734 1.00 83.19 70 ALA A O 1
ATOM 539 N N . ILE A 1 71 ? 27.335 -13.151 -17.723 1.00 88.38 71 ILE A N 1
ATOM 540 C CA . ILE A 1 71 ? 28.619 -13.846 -17.575 1.00 88.38 71 ILE A CA 1
ATOM 541 C C . ILE A 1 71 ? 28.501 -15.056 -16.627 1.00 88.38 71 ILE A C 1
ATOM 543 O O . ILE A 1 71 ? 29.245 -16.027 -16.761 1.00 88.38 71 ILE A O 1
ATOM 547 N N . TYR A 1 72 ? 27.552 -15.028 -15.685 1.00 90.25 72 TYR A N 1
ATOM 548 C CA . TYR A 1 72 ? 27.377 -16.059 -14.665 1.00 90.25 72 TYR A CA 1
ATOM 549 C C . TYR A 1 72 ? 26.086 -16.854 -14.908 1.00 90.25 72 TYR A C 1
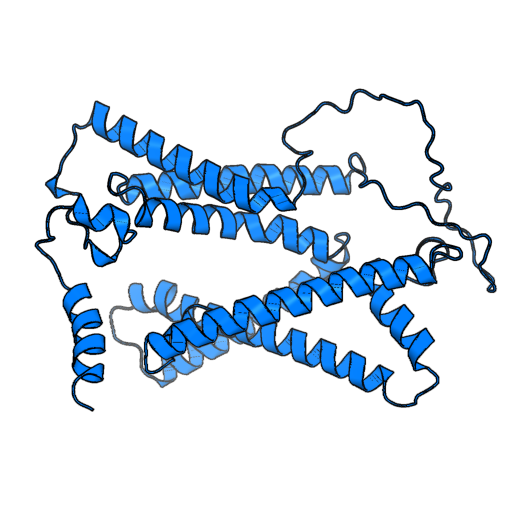ATOM 551 O O . TYR A 1 72 ? 24.995 -16.406 -14.526 1.00 90.25 72 TYR A O 1
ATOM 559 N N . PRO A 1 73 ? 26.171 -18.058 -15.506 1.00 86.44 73 PRO A N 1
ATOM 560 C CA . PRO A 1 73 ? 24.987 -18.847 -15.813 1.00 86.44 73 PRO A CA 1
ATOM 561 C C . PRO A 1 73 ? 24.204 -19.169 -14.533 1.00 86.44 73 PRO A C 1
ATOM 563 O O . PRO A 1 73 ? 24.759 -19.628 -13.537 1.00 86.44 73 PRO A O 1
ATOM 566 N N . GLY A 1 74 ? 22.895 -18.915 -14.559 1.00 88.00 74 GLY A N 1
ATOM 567 C CA . GLY A 1 74 ? 21.975 -19.198 -13.452 1.00 88.00 74 GLY A CA 1
ATOM 568 C C . GLY A 1 74 ? 21.691 -18.027 -12.503 1.00 88.00 74 GLY A C 1
ATOM 569 O O . GLY A 1 74 ? 20.621 -18.021 -11.894 1.00 88.00 74 GLY A O 1
ATOM 570 N N . LEU A 1 75 ? 22.547 -16.997 -12.418 1.00 91.50 75 LEU A N 1
ATOM 571 C CA . LEU A 1 75 ? 22.289 -15.848 -11.530 1.00 91.50 75 LEU A CA 1
ATOM 572 C C . LEU A 1 75 ? 21.083 -15.016 -11.975 1.00 91.50 75 LEU A C 1
ATOM 574 O O . LEU A 1 75 ? 20.269 -14.623 -11.141 1.00 91.50 75 LEU A O 1
ATOM 578 N N . ALA A 1 76 ? 20.914 -14.816 -13.282 1.00 89.12 76 ALA A N 1
ATOM 579 C CA . ALA A 1 76 ? 19.722 -14.170 -13.823 1.00 89.12 76 ALA A CA 1
ATOM 580 C C . ALA A 1 76 ? 18.435 -14.947 -13.473 1.00 89.12 76 ALA A C 1
ATOM 582 O O . ALA A 1 76 ? 17.429 -14.358 -13.082 1.00 89.12 76 ALA A O 1
ATOM 583 N N . GLY A 1 77 ? 18.482 -16.284 -13.529 1.00 90.50 77 GLY A N 1
ATOM 584 C CA . GLY A 1 77 ? 17.363 -17.140 -13.123 1.00 90.50 77 GLY A CA 1
ATOM 585 C C . GLY A 1 77 ? 17.062 -17.042 -11.626 1.00 90.50 77 GLY A C 1
ATOM 586 O O . GLY A 1 77 ? 15.899 -16.932 -11.238 1.00 90.50 77 GLY A O 1
ATOM 587 N N . LEU A 1 78 ? 18.101 -17.009 -10.785 1.00 93.12 78 LEU A N 1
ATOM 588 C CA . LEU A 1 78 ? 17.968 -16.806 -9.341 1.00 93.12 78 LEU A CA 1
ATOM 589 C C . LEU A 1 78 ? 17.345 -15.442 -9.014 1.00 93.12 78 LEU A C 1
ATOM 591 O O . LEU A 1 78 ? 16.480 -15.354 -8.142 1.00 93.12 78 LEU A O 1
ATOM 595 N N . PHE A 1 79 ? 17.741 -14.393 -9.737 1.00 92.25 79 PHE A N 1
ATOM 596 C CA . PHE A 1 79 ? 17.172 -13.056 -9.600 1.00 92.25 79 PHE A CA 1
ATOM 597 C C . PHE A 1 79 ? 15.671 -13.040 -9.915 1.00 92.25 79 PHE A C 1
ATOM 599 O O . PHE A 1 79 ? 14.866 -12.594 -9.093 1.00 92.25 79 PHE A O 1
ATOM 606 N N . VAL A 1 80 ? 15.280 -13.599 -11.065 1.00 91.94 80 VAL A N 1
ATOM 607 C CA . VAL A 1 80 ? 13.871 -13.698 -11.470 1.00 91.94 80 VAL A CA 1
ATOM 608 C C . VAL A 1 80 ? 13.069 -14.531 -10.463 1.00 91.94 80 VAL A C 1
ATOM 610 O O . VAL A 1 80 ? 11.987 -14.114 -10.045 1.00 91.94 80 VAL A O 1
ATOM 613 N N . ALA A 1 81 ? 13.612 -15.659 -9.991 1.00 94.56 81 ALA A N 1
ATOM 614 C CA . ALA A 1 81 ? 12.983 -16.476 -8.953 1.00 94.56 81 ALA A CA 1
ATOM 615 C C . ALA A 1 81 ? 12.784 -15.702 -7.635 1.00 94.56 81 ALA A C 1
ATOM 617 O O . ALA A 1 81 ? 11.733 -15.818 -6.999 1.00 94.56 81 ALA A O 1
ATOM 618 N N . GLY A 1 82 ? 13.758 -14.875 -7.244 1.00 94.56 82 GLY A N 1
ATOM 619 C CA . GLY A 1 82 ? 13.668 -13.994 -6.079 1.00 94.56 82 GLY A CA 1
ATOM 620 C C . GLY A 1 82 ? 12.543 -12.963 -6.199 1.00 94.56 82 GLY A C 1
ATOM 621 O O . GLY A 1 82 ? 11.765 -12.801 -5.256 1.00 94.56 82 GLY A O 1
ATOM 622 N N . ILE A 1 83 ? 12.398 -12.328 -7.368 1.00 92.81 83 ILE A N 1
ATOM 623 C CA . ILE A 1 83 ? 11.301 -11.385 -7.644 1.00 92.81 83 ILE A CA 1
ATOM 624 C C . ILE A 1 83 ? 9.946 -12.082 -7.519 1.00 92.81 83 ILE A C 1
ATOM 626 O O . ILE A 1 83 ? 9.068 -11.588 -6.808 1.00 92.81 83 ILE A O 1
ATOM 630 N N . PHE A 1 84 ? 9.775 -13.243 -8.162 1.00 94.12 84 PHE A N 1
ATOM 631 C CA . PHE A 1 84 ? 8.524 -13.997 -8.073 1.00 94.12 84 PHE A CA 1
ATOM 632 C C . PHE A 1 84 ? 8.212 -14.409 -6.633 1.00 94.12 84 PHE A C 1
ATOM 634 O O . PHE A 1 84 ? 7.081 -14.238 -6.184 1.00 94.12 84 PHE A O 1
ATOM 641 N N . SER A 1 85 ? 9.210 -14.882 -5.884 1.00 95.94 85 SER A N 1
ATOM 642 C CA . SER A 1 85 ? 9.053 -15.239 -4.471 1.00 95.94 85 SER A CA 1
ATOM 643 C C . SER A 1 85 ? 8.588 -14.044 -3.624 1.00 95.94 85 SER A C 1
ATOM 645 O O . SER A 1 85 ? 7.612 -14.148 -2.872 1.00 95.94 85 SER A O 1
ATOM 647 N N . ALA A 1 86 ? 9.216 -12.875 -3.793 1.00 93.12 86 ALA A N 1
ATOM 648 C CA . ALA A 1 86 ? 8.842 -11.652 -3.083 1.00 93.12 86 ALA A CA 1
ATOM 649 C C . ALA A 1 86 ? 7.423 -11.167 -3.445 1.00 93.12 86 ALA A C 1
ATOM 651 O O . ALA A 1 86 ? 6.639 -10.803 -2.557 1.00 93.12 86 ALA A O 1
ATOM 652 N N . ALA A 1 87 ? 7.068 -11.210 -4.733 1.00 92.62 87 ALA A N 1
ATOM 653 C CA . ALA A 1 87 ? 5.744 -10.838 -5.223 1.00 92.62 87 ALA A CA 1
ATOM 654 C C . ALA A 1 87 ? 4.653 -11.780 -4.681 1.00 92.62 87 ALA A C 1
ATOM 656 O O . ALA A 1 87 ? 3.657 -11.312 -4.124 1.00 92.62 87 ALA A O 1
ATOM 657 N N . LEU A 1 88 ? 4.864 -13.101 -4.758 1.00 94.50 88 LEU A N 1
ATOM 658 C CA . LEU A 1 88 ? 3.917 -14.102 -4.254 1.00 94.50 88 LEU A CA 1
ATOM 659 C C . LEU A 1 88 ? 3.745 -14.021 -2.732 1.00 94.50 88 LEU A C 1
ATOM 661 O O . LEU A 1 88 ? 2.627 -14.169 -2.240 1.00 94.50 88 LEU A O 1
ATOM 665 N N . SER A 1 89 ? 4.813 -13.741 -1.980 1.00 94.06 89 SER A N 1
ATOM 666 C CA . SER A 1 89 ? 4.743 -13.548 -0.523 1.00 94.06 89 SER A CA 1
ATOM 667 C C . SER A 1 89 ? 3.835 -12.369 -0.138 1.00 94.06 89 SER A C 1
ATOM 669 O O . SER A 1 89 ? 2.989 -12.473 0.763 1.00 94.06 89 SER A O 1
ATOM 671 N N . SER A 1 90 ? 3.956 -11.258 -0.871 1.00 92.56 90 SER A N 1
ATOM 672 C CA . SER A 1 90 ? 3.130 -10.062 -0.671 1.00 92.56 90 SER A CA 1
ATOM 673 C C . SER A 1 90 ? 1.677 -10.308 -1.081 1.00 92.56 90 SER A C 1
ATOM 675 O O . SER A 1 90 ? 0.763 -10.016 -0.305 1.00 92.56 90 SER A O 1
ATOM 677 N N . LEU A 1 91 ? 1.462 -10.920 -2.251 1.00 93.06 91 LEU A N 1
ATOM 678 C CA . LEU A 1 91 ? 0.135 -11.254 -2.770 1.00 93.06 91 LEU A CA 1
ATOM 679 C C . LEU A 1 91 ? -0.613 -12.224 -1.847 1.00 93.06 91 LEU A C 1
ATOM 681 O O . LEU A 1 91 ? -1.768 -11.983 -1.505 1.00 93.06 91 LEU A O 1
ATOM 685 N N . SER A 1 92 ? 0.060 -13.279 -1.383 1.00 92.94 92 SER A N 1
ATOM 686 C CA . SER A 1 92 ? -0.500 -14.249 -0.437 1.00 92.94 92 SER A CA 1
ATOM 687 C C . SER A 1 92 ? -0.944 -13.572 0.861 1.00 92.94 92 SER A C 1
ATOM 689 O O . SER A 1 92 ? -2.055 -13.795 1.342 1.00 92.94 92 SER A O 1
ATOM 691 N N . THR A 1 93 ? -0.120 -12.662 1.391 1.00 92.81 93 THR A N 1
ATOM 692 C CA . THR A 1 93 ? -0.469 -11.902 2.599 1.00 92.81 93 THR A CA 1
ATOM 693 C C . THR A 1 93 ? -1.681 -10.997 2.366 1.00 92.81 93 THR A C 1
ATOM 695 O O . THR A 1 93 ? -2.573 -10.964 3.213 1.00 92.81 93 THR A O 1
ATOM 698 N N . ALA A 1 94 ? -1.744 -10.296 1.230 1.00 92.62 94 ALA A N 1
ATOM 699 C CA . ALA A 1 94 ? -2.863 -9.420 0.891 1.00 92.62 94 ALA A CA 1
ATOM 700 C C . ALA A 1 94 ? -4.181 -10.199 0.740 1.00 92.62 94 ALA A C 1
ATOM 702 O O . ALA A 1 94 ? -5.180 -9.832 1.358 1.00 92.62 94 ALA A O 1
ATOM 703 N N . LEU A 1 95 ? -4.172 -11.308 -0.010 1.00 94.31 95 LEU A N 1
ATOM 704 C CA . LEU A 1 95 ? -5.353 -12.153 -0.213 1.00 94.31 95 LEU A CA 1
ATOM 705 C C . LEU A 1 95 ? -5.816 -12.821 1.088 1.00 94.31 95 LEU A C 1
ATOM 707 O O . LEU A 1 95 ? -7.018 -12.925 1.325 1.00 94.31 95 LEU A O 1
ATOM 711 N N . ASN A 1 96 ? -4.886 -13.229 1.956 1.00 92.81 96 ASN A N 1
ATOM 712 C CA . ASN A 1 96 ? -5.221 -13.801 3.260 1.00 92.81 96 ASN A CA 1
ATOM 713 C C . ASN A 1 96 ? -5.822 -12.763 4.223 1.00 92.81 96 ASN A C 1
ATOM 715 O O . ASN A 1 96 ? -6.763 -13.059 4.956 1.00 92.81 96 ASN A O 1
ATOM 719 N N . SER A 1 97 ? -5.308 -11.531 4.229 1.00 93.50 97 SER A N 1
ATOM 720 C CA . SER A 1 97 ? -5.924 -10.454 5.009 1.00 93.50 97 SER A CA 1
ATOM 721 C C . SER A 1 97 ? -7.305 -10.086 4.462 1.00 93.50 97 SER A C 1
ATOM 723 O O . SER A 1 97 ? -8.225 -9.875 5.246 1.00 93.50 97 SER A O 1
ATOM 725 N N . LEU A 1 98 ? -7.470 -10.058 3.137 1.00 94.12 98 LEU A N 1
ATOM 726 C CA . LEU A 1 98 ? -8.748 -9.753 2.498 1.00 94.12 98 LEU A CA 1
ATOM 727 C C . LEU A 1 98 ? -9.809 -10.818 2.789 1.00 94.12 98 LEU A C 1
ATOM 729 O O . LEU A 1 98 ? -10.942 -10.472 3.107 1.00 94.12 98 LEU A O 1
ATOM 733 N N . SER A 1 99 ? -9.454 -12.105 2.739 1.00 94.56 99 SER A N 1
ATOM 734 C CA . SER A 1 99 ? -10.392 -13.174 3.093 1.00 94.56 99 SER A CA 1
ATOM 735 C C . SER A 1 99 ? -10.826 -13.087 4.556 1.00 94.56 99 SER A C 1
ATOM 737 O O . SER A 1 99 ? -12.013 -13.238 4.839 1.00 94.56 99 SER A O 1
ATOM 739 N N . ALA A 1 100 ? -9.903 -12.747 5.463 1.00 92.31 100 ALA A N 1
ATOM 740 C CA . ALA A 1 100 ? -10.227 -12.511 6.867 1.00 92.31 100 ALA A CA 1
ATOM 741 C C . ALA A 1 100 ? -11.191 -11.325 7.047 1.00 92.31 100 ALA A C 1
ATOM 743 O O . ALA A 1 100 ? -12.154 -11.452 7.793 1.00 92.31 100 ALA A O 1
ATOM 744 N N . ILE A 1 101 ? -10.987 -10.216 6.326 1.00 93.31 101 ILE A N 1
ATOM 745 C CA . ILE A 1 101 ? -11.906 -9.061 6.331 1.00 93.31 101 ILE A CA 1
ATOM 746 C C . ILE A 1 101 ? -13.298 -9.472 5.834 1.00 93.31 101 ILE A C 1
ATOM 748 O O . ILE A 1 101 ? -14.302 -9.157 6.462 1.00 93.31 101 ILE A O 1
ATOM 752 N N . VAL A 1 102 ? -13.386 -10.235 4.741 1.00 94.69 102 VAL A N 1
ATOM 753 C CA . VAL A 1 102 ? -14.677 -10.726 4.223 1.00 94.69 102 VAL A CA 1
ATOM 754 C C . VAL A 1 102 ? -15.406 -11.583 5.261 1.00 94.69 102 VAL A C 1
ATOM 756 O O . VAL A 1 102 ? -16.621 -11.466 5.422 1.00 94.69 102 VAL A O 1
ATOM 759 N N . LEU A 1 103 ? -14.678 -12.433 5.984 1.00 92.75 103 LEU A N 1
ATOM 760 C CA . LEU A 1 103 ? -15.256 -13.265 7.032 1.00 92.75 103 LEU A CA 1
ATOM 761 C C . LEU A 1 103 ? -15.718 -12.436 8.241 1.00 92.75 103 LEU A C 1
ATOM 763 O O . LEU A 1 103 ? -16.871 -12.568 8.656 1.00 92.75 103 LEU A O 1
ATOM 767 N N . GLU A 1 104 ? -14.821 -11.637 8.821 1.00 90.69 104 GLU A N 1
ATOM 768 C CA . GLU A 1 104 ? -15.046 -10.928 10.087 1.00 90.69 104 GLU A CA 1
ATOM 769 C C . GLU A 1 104 ? -15.979 -9.724 9.932 1.00 90.69 104 GLU A C 1
ATOM 771 O O . GLU A 1 104 ? -16.850 -9.537 10.776 1.00 90.69 104 GLU A O 1
ATOM 776 N N . ASP A 1 105 ? -15.861 -8.963 8.840 1.00 91.62 105 ASP A N 1
ATOM 777 C CA . ASP A 1 105 ? -16.585 -7.695 8.676 1.00 91.62 105 ASP A CA 1
ATOM 778 C C . ASP A 1 105 ? -17.856 -7.844 7.824 1.00 91.62 105 ASP A C 1
ATOM 780 O O . ASP A 1 105 ? -18.843 -7.146 8.052 1.00 91.62 105 ASP A O 1
ATOM 784 N N . PHE A 1 106 ? -17.876 -8.765 6.852 1.00 90.69 106 PHE A N 1
ATOM 785 C CA . PHE A 1 106 ? -18.998 -8.896 5.905 1.00 90.69 106 PHE A CA 1
ATOM 786 C C . PHE A 1 106 ? -19.849 -10.151 6.088 1.00 90.69 106 PHE A C 1
ATOM 788 O O . PHE A 1 106 ? -20.991 -10.175 5.635 1.00 90.69 106 PHE A O 1
ATOM 795 N N . CYS A 1 107 ? -19.333 -11.198 6.732 1.00 90.12 107 CYS A N 1
ATOM 796 C CA . CYS A 1 107 ? -20.087 -12.438 6.919 1.00 90.12 107 CYS A CA 1
ATOM 797 C C . CYS A 1 107 ? -20.583 -12.578 8.355 1.00 90.12 107 CYS A C 1
ATOM 799 O O . CYS A 1 107 ? -21.791 -12.619 8.579 1.00 90.12 107 CYS A O 1
ATOM 801 N N . LYS A 1 108 ? -19.684 -12.609 9.344 1.00 89.06 108 LYS A N 1
ATOM 802 C CA . LYS A 1 108 ? -20.063 -12.809 10.752 1.00 89.06 108 LYS A CA 1
ATOM 803 C C . LYS A 1 108 ? -21.115 -11.816 11.275 1.00 89.06 108 LYS A C 1
ATOM 805 O O . LYS A 1 108 ? -22.036 -12.292 11.936 1.00 89.06 108 LYS A O 1
ATOM 810 N N . PRO A 1 109 ? -21.075 -10.504 10.967 1.00 90.00 109 PRO A N 1
ATOM 811 C CA . PRO A 1 109 ? -22.051 -9.556 11.509 1.00 90.00 109 PRO A CA 1
ATOM 812 C C . PRO A 1 109 ? -23.468 -9.755 10.955 1.00 90.00 109 PRO A C 1
ATOM 814 O O . PRO A 1 109 ? -24.446 -9.376 11.594 1.00 90.00 109 PRO A O 1
ATOM 817 N N . PHE A 1 110 ? -23.593 -10.369 9.776 1.00 88.38 110 PHE A N 1
ATOM 818 C CA . PHE A 1 110 ? -24.869 -10.559 9.084 1.00 88.38 110 PHE A CA 1
ATOM 819 C C . PHE A 1 110 ? -25.466 -11.958 9.293 1.00 88.38 110 PHE A C 1
ATOM 821 O O . PHE A 1 110 ? -26.620 -12.204 8.929 1.00 88.38 110 PHE A O 1
ATOM 828 N N . VAL A 1 111 ? -24.719 -12.886 9.901 1.00 89.12 111 VAL A N 1
ATOM 829 C CA . VAL A 1 111 ? -25.171 -14.260 10.146 1.00 89.12 111 VAL A CA 1
ATOM 830 C C . VAL A 1 111 ? -25.598 -14.414 11.608 1.00 89.12 111 VAL A C 1
ATOM 832 O O . VAL A 1 111 ? -24.822 -14.224 12.534 1.00 89.12 111 VAL A O 1
ATOM 835 N N . LYS A 1 112 ? -26.852 -14.829 11.826 1.00 80.81 112 LYS A N 1
ATOM 836 C CA . LYS A 1 112 ? -27.439 -14.989 13.173 1.00 80.81 112 LYS A CA 1
ATOM 837 C C . LYS A 1 112 ? -26.915 -16.197 13.962 1.00 80.81 112 LYS A C 1
ATOM 839 O O . LYS A 1 112 ? -27.164 -16.293 15.158 1.00 80.81 112 LYS A O 1
ATOM 844 N N . LYS A 1 113 ? -26.269 -17.156 13.295 1.00 85.50 113 LYS A N 1
ATOM 845 C CA . LYS A 1 113 ? -25.729 -18.385 13.897 1.00 85.50 113 LYS A CA 1
ATOM 846 C C . LYS A 1 113 ? -24.212 -18.431 13.707 1.00 85.50 113 LYS A C 1
ATOM 848 O O . LYS A 1 113 ? -23.745 -18.042 12.638 1.00 85.50 113 LYS A O 1
ATOM 853 N N . PRO A 1 114 ? -23.443 -18.943 14.683 1.00 84.75 114 PRO A N 1
ATOM 854 C CA . PRO A 1 114 ? -22.011 -19.126 14.497 1.00 84.75 114 PRO A CA 1
ATOM 855 C C . PRO A 1 114 ? -21.762 -20.069 13.315 1.00 84.75 114 PRO A C 1
ATOM 857 O O . PRO A 1 114 ? -22.386 -21.126 13.201 1.00 84.75 114 PRO A O 1
ATOM 860 N N . LEU A 1 115 ? -20.874 -19.657 12.412 1.00 87.50 115 LEU A N 1
ATOM 861 C CA . LEU A 1 115 ? -20.482 -20.461 11.259 1.00 87.50 115 LEU A CA 1
ATOM 862 C C . LEU A 1 115 ? -19.698 -21.690 11.728 1.00 87.50 115 LEU A C 1
ATOM 864 O O . LEU A 1 115 ? -18.839 -21.595 12.604 1.00 87.50 115 LEU A O 1
ATOM 868 N N . THR A 1 116 ? -19.965 -22.838 11.112 1.00 91.25 116 THR A N 1
ATOM 869 C CA . THR A 1 116 ? -19.170 -24.054 11.347 1.00 91.25 116 THR A CA 1
ATOM 870 C C . THR A 1 116 ? -17.759 -23.901 10.773 1.00 91.25 116 THR A C 1
ATOM 872 O O . THR A 1 116 ? -17.558 -23.186 9.789 1.00 91.25 116 THR A O 1
ATOM 875 N N . GLU A 1 117 ? -16.772 -24.616 11.322 1.00 91.19 117 GLU A N 1
ATOM 876 C CA . GLU A 1 117 ? -15.385 -24.558 10.826 1.00 91.19 117 GLU A CA 1
ATOM 877 C C . GLU A 1 117 ? -15.268 -24.889 9.332 1.00 91.19 117 GLU A C 1
ATOM 879 O O . GLU A 1 117 ? -14.467 -24.291 8.609 1.00 91.19 117 GLU A O 1
ATOM 884 N N . PHE A 1 118 ? -16.097 -25.819 8.847 1.00 92.50 118 PHE A N 1
ATOM 885 C CA . PHE A 1 118 ? -16.145 -26.181 7.435 1.00 92.50 118 PHE A CA 1
ATOM 886 C C . PHE A 1 118 ? -16.618 -25.008 6.565 1.00 92.50 118 PHE A C 1
ATOM 888 O O . PHE A 1 118 ? -15.992 -24.703 5.548 1.00 92.50 118 PHE A O 1
ATOM 895 N N . GLN A 1 119 ? -17.678 -24.311 6.988 1.00 91.06 119 GLN A N 1
ATOM 896 C CA . GLN A 1 119 ? -18.194 -23.129 6.293 1.00 91.06 119 GLN A CA 1
ATOM 897 C C . GLN A 1 119 ? -17.178 -21.987 6.298 1.00 91.06 119 GLN A C 1
ATOM 899 O O . GLN A 1 119 ? -16.944 -21.385 5.252 1.00 91.06 119 GLN A O 1
ATOM 904 N N . VAL A 1 120 ? -16.529 -21.730 7.440 1.00 92.44 120 VAL A N 1
ATOM 905 C CA . VAL A 1 120 ? -15.473 -20.713 7.554 1.00 92.44 120 VAL A CA 1
ATOM 906 C C . VAL A 1 120 ? -14.323 -21.025 6.597 1.00 92.44 120 VAL A C 1
ATOM 908 O O . VAL A 1 120 ? -13.916 -20.165 5.818 1.00 92.44 120 VAL A O 1
ATOM 911 N N . ARG A 1 121 ? -13.827 -22.268 6.594 1.00 93.06 121 ARG A N 1
ATOM 912 C CA . ARG A 1 121 ? -12.736 -22.690 5.704 1.00 93.06 121 ARG A CA 1
ATOM 913 C C . ARG A 1 121 ? -13.105 -22.537 4.230 1.00 93.06 121 ARG A C 1
ATOM 915 O O . ARG A 1 121 ? -12.275 -22.073 3.448 1.00 93.06 121 ARG A O 1
ATOM 922 N N . TYR A 1 122 ? -14.315 -22.948 3.852 1.00 94.88 122 TYR A N 1
ATOM 923 C CA . TYR A 1 122 ? -14.780 -22.847 2.472 1.00 94.88 122 TYR A CA 1
ATOM 924 C C . TYR A 1 122 ? -14.902 -21.386 2.035 1.00 94.88 122 TYR A C 1
ATOM 926 O O . TYR A 1 122 ? -14.347 -21.018 1.004 1.00 94.88 122 TYR A O 1
ATOM 934 N N . LEU A 1 123 ? -15.535 -20.545 2.857 1.00 93.69 123 LEU A N 1
ATOM 935 C CA . LEU A 1 123 ? -15.695 -19.117 2.595 1.00 93.69 123 LEU A CA 1
ATOM 936 C C . LEU A 1 123 ? -14.342 -18.413 2.446 1.00 93.69 123 LEU A C 1
ATOM 938 O O . LEU A 1 123 ? -14.125 -17.707 1.467 1.00 93.69 123 LEU A O 1
ATOM 942 N N . MET A 1 124 ? -13.401 -18.660 3.361 1.00 93.56 124 MET A N 1
ATOM 943 C CA . MET A 1 124 ? -12.059 -18.073 3.300 1.00 93.56 124 MET A CA 1
ATOM 944 C C . MET A 1 124 ? -11.334 -18.436 1.996 1.00 93.56 124 MET A C 1
ATOM 946 O O . MET A 1 124 ? -10.772 -17.560 1.339 1.00 93.56 124 MET A O 1
ATOM 950 N N . ARG A 1 125 ? -11.371 -19.713 1.585 1.00 94.69 125 ARG A N 1
ATOM 951 C CA . ARG A 1 125 ? -10.739 -20.175 0.334 1.00 94.69 125 ARG A CA 1
ATOM 952 C C . ARG A 1 125 ? -11.451 -19.647 -0.912 1.00 94.69 125 ARG A C 1
ATOM 954 O O . ARG A 1 125 ? -10.779 -19.246 -1.859 1.00 94.69 125 ARG A O 1
ATOM 961 N N . ALA A 1 126 ? -12.783 -19.622 -0.905 1.00 95.62 126 ALA A N 1
ATOM 962 C CA . ALA A 1 126 ? -13.582 -19.092 -2.004 1.00 95.62 126 ALA A CA 1
ATOM 963 C C . ALA A 1 126 ? -13.306 -17.597 -2.218 1.00 95.62 126 ALA A C 1
ATOM 965 O O . ALA A 1 126 ? -13.055 -17.187 -3.348 1.00 95.62 126 ALA A O 1
ATOM 966 N N . SER A 1 127 ? -13.240 -16.804 -1.143 1.00 95.19 127 SER A N 1
ATOM 967 C CA . SER A 1 127 ? -12.877 -15.384 -1.211 1.00 95.19 127 SER A CA 1
ATOM 968 C C . SER A 1 127 ? -11.504 -15.179 -1.854 1.00 95.19 127 SER A C 1
ATOM 970 O O . SER A 1 127 ? -11.372 -14.354 -2.754 1.00 95.19 127 SER A O 1
ATOM 972 N N . VAL A 1 128 ? -10.491 -15.966 -1.467 1.00 95.94 128 VAL A N 1
ATOM 973 C CA . VAL A 1 128 ? -9.153 -15.889 -2.084 1.00 95.94 128 VAL A CA 1
ATOM 974 C C . VAL A 1 128 ? -9.209 -16.177 -3.587 1.00 95.94 128 VAL A C 1
ATOM 976 O O . VAL A 1 128 ? -8.598 -15.441 -4.359 1.00 95.94 128 VAL A O 1
ATOM 979 N N . LEU A 1 129 ? -9.953 -17.202 -4.017 1.00 96.12 129 LEU A N 1
ATOM 980 C CA . LEU A 1 129 ? -10.098 -17.530 -5.440 1.00 96.12 129 LEU A CA 1
ATOM 981 C C . LEU A 1 129 ? -10.813 -16.422 -6.220 1.00 96.12 129 LEU A C 1
ATOM 983 O O . LEU A 1 129 ? -10.356 -16.048 -7.300 1.00 96.12 129 LEU A O 1
ATOM 987 N N . VAL A 1 130 ? -11.899 -15.871 -5.674 1.00 96.19 130 VAL A N 1
ATOM 988 C CA . VAL A 1 130 ? -12.670 -14.797 -6.319 1.00 96.19 130 VAL A CA 1
ATOM 989 C C . VAL A 1 130 ? -11.813 -13.543 -6.481 1.00 96.19 130 VAL A C 1
ATOM 991 O O . VAL A 1 130 ? -11.648 -13.058 -7.599 1.00 96.19 130 VAL A O 1
ATOM 994 N N . PHE A 1 131 ? -11.202 -13.048 -5.403 1.00 95.56 131 PHE A N 1
ATOM 995 C CA . PHE A 1 131 ? -10.375 -11.841 -5.472 1.00 95.56 131 PHE A CA 1
ATOM 996 C C . PHE A 1 131 ? -9.073 -12.055 -6.247 1.00 95.56 131 PHE A C 1
ATOM 998 O O . PHE A 1 131 ? -8.641 -11.147 -6.953 1.00 95.56 131 PHE A O 1
ATOM 1005 N N . GLY A 1 132 ? -8.480 -13.251 -6.186 1.00 95.38 132 GLY A N 1
ATOM 1006 C CA . GLY A 1 132 ? -7.341 -13.617 -7.027 1.00 95.38 132 GLY A CA 1
ATOM 1007 C C . GLY A 1 132 ? -7.694 -13.592 -8.516 1.00 95.38 132 GLY A C 1
ATOM 1008 O O . GLY A 1 132 ? -6.948 -13.031 -9.313 1.00 95.38 132 GLY A O 1
ATOM 1009 N N . THR A 1 133 ? -8.867 -14.112 -8.887 1.00 95.25 133 THR A N 1
ATOM 1010 C CA . THR A 1 133 ? -9.359 -14.071 -10.275 1.00 95.25 133 THR A CA 1
ATOM 1011 C C . THR A 1 133 ? -9.620 -12.635 -10.727 1.00 95.25 133 THR A C 1
ATOM 1013 O O . THR A 1 133 ? -9.183 -12.245 -11.808 1.00 95.25 133 THR A O 1
ATOM 1016 N N . ILE A 1 134 ? -10.264 -11.816 -9.887 1.00 95.25 134 ILE A N 1
ATOM 1017 C CA . ILE A 1 134 ? -10.484 -10.388 -10.168 1.00 95.25 134 ILE A CA 1
ATOM 1018 C C . ILE A 1 134 ? -9.146 -9.663 -10.370 1.00 95.25 134 ILE A C 1
ATOM 1020 O O . ILE A 1 134 ? -9.013 -8.889 -11.315 1.00 95.25 134 ILE A O 1
ATOM 1024 N N . ALA A 1 135 ? -8.144 -9.938 -9.530 1.00 92.56 135 ALA A N 1
ATOM 1025 C CA . ALA A 1 135 ? -6.818 -9.344 -9.662 1.00 92.56 135 ALA A CA 1
ATOM 1026 C C . ALA A 1 135 ? -6.158 -9.699 -11.005 1.00 92.56 135 ALA A C 1
ATOM 1028 O O . ALA A 1 135 ? -5.610 -8.809 -11.648 1.00 92.56 135 ALA A O 1
ATOM 1029 N N . VAL A 1 136 ? -6.264 -10.956 -11.461 1.00 93.50 136 VAL A N 1
ATOM 1030 C CA . VAL A 1 136 ? -5.754 -11.387 -12.778 1.00 93.50 136 VAL A CA 1
ATOM 1031 C C . VAL A 1 136 ? -6.475 -10.669 -13.920 1.00 93.50 136 VAL A C 1
ATOM 1033 O O . VAL A 1 136 ? -5.823 -10.189 -14.842 1.00 93.50 136 VAL A O 1
ATOM 1036 N N . VAL A 1 137 ? -7.803 -10.536 -13.853 1.00 94.31 137 VAL A N 1
ATOM 1037 C CA . VAL A 1 137 ? -8.583 -9.816 -14.878 1.00 94.31 137 VAL A CA 1
ATOM 1038 C C . VAL A 1 137 ? -8.184 -8.336 -14.945 1.00 94.31 137 VAL A C 1
ATOM 1040 O O . VAL A 1 137 ? -8.045 -7.782 -16.035 1.00 94.31 137 VAL A O 1
ATOM 1043 N N . LEU A 1 138 ? -7.940 -7.700 -13.795 1.00 90.44 138 LEU A N 1
ATOM 1044 C CA . LEU A 1 138 ? -7.530 -6.295 -13.726 1.00 90.44 138 LEU A CA 1
ATOM 1045 C C . LEU A 1 138 ? -6.137 -6.025 -14.318 1.00 90.44 138 LEU A C 1
ATOM 1047 O O . LEU A 1 138 ? -5.861 -4.877 -14.668 1.00 90.44 138 LEU A O 1
ATOM 1051 N N . VAL A 1 139 ? -5.284 -7.042 -14.505 1.00 90.38 139 VAL A N 1
ATOM 1052 C CA . VAL A 1 139 ? -3.966 -6.872 -15.148 1.00 90.38 139 VAL A CA 1
ATOM 1053 C C . VAL A 1 139 ? -4.100 -6.284 -16.555 1.00 90.38 139 VAL A C 1
ATOM 1055 O O . VAL A 1 139 ? -3.309 -5.418 -16.917 1.00 90.38 139 VAL A O 1
ATOM 1058 N N . VAL A 1 140 ? -5.138 -6.665 -17.311 1.00 89.06 140 VAL A N 1
ATOM 1059 C CA . VAL A 1 140 ? -5.388 -6.146 -18.673 1.00 89.06 140 VAL A CA 1
ATOM 1060 C C . VAL A 1 140 ? -5.591 -4.628 -18.673 1.00 89.06 140 VAL A C 1
ATOM 1062 O O . VAL A 1 140 ? -5.205 -3.945 -19.618 1.00 89.06 140 VAL A O 1
ATOM 1065 N N . VAL A 1 141 ? -6.177 -4.088 -17.602 1.00 86.38 141 VAL A N 1
ATOM 1066 C CA . VAL A 1 141 ? -6.367 -2.643 -17.433 1.00 86.38 141 VAL A CA 1
ATOM 1067 C C . VAL A 1 141 ? -5.049 -1.983 -17.037 1.00 86.38 141 VAL A C 1
ATOM 1069 O O . VAL A 1 141 ? -4.675 -0.971 -17.625 1.00 86.38 141 VAL A O 1
ATOM 1072 N N . VAL A 1 142 ? -4.326 -2.570 -16.078 1.00 84.38 142 VAL A N 1
ATOM 1073 C CA . VAL A 1 142 ? -3.060 -2.022 -15.566 1.00 84.38 142 VAL A CA 1
ATOM 1074 C C . VAL A 1 142 ? -1.976 -1.980 -16.646 1.00 84.38 142 VAL A C 1
ATOM 1076 O O . VAL A 1 142 ? -1.230 -1.012 -16.689 1.00 84.38 142 VAL A O 1
ATOM 1079 N N . GLU A 1 143 ? -1.925 -2.953 -17.561 1.00 83.38 143 GLU A N 1
ATOM 1080 C CA . GLU A 1 143 ? -0.966 -2.969 -18.682 1.00 83.38 143 GLU A CA 1
ATOM 1081 C C . GLU A 1 143 ? -1.145 -1.777 -19.641 1.00 83.38 143 GLU A C 1
ATOM 1083 O O . GLU A 1 143 ? -0.207 -1.364 -20.319 1.00 83.38 143 GLU A O 1
ATOM 1088 N N . LYS A 1 144 ? -2.356 -1.211 -19.714 1.00 80.62 144 LYS A N 1
ATOM 1089 C CA . LYS A 1 144 ? -2.646 -0.013 -20.521 1.00 80.62 144 LYS A CA 1
ATOM 1090 C C . LYS A 1 144 ? -2.408 1.287 -19.767 1.00 80.62 144 LYS A C 1
ATOM 1092 O O . LYS A 1 144 ? -2.441 2.355 -20.374 1.00 80.62 144 LYS A O 1
ATOM 1097 N N . MET A 1 145 ? -2.197 1.205 -18.461 1.00 70.69 145 MET A N 1
ATOM 1098 C CA . MET A 1 145 ? -1.822 2.344 -17.646 1.00 70.69 145 MET A CA 1
ATOM 1099 C C . MET A 1 145 ? -0.290 2.480 -17.650 1.00 70.69 145 MET A C 1
ATOM 1101 O O . MET A 1 145 ? 0.413 1.536 -17.987 1.00 70.69 145 MET A O 1
ATOM 1105 N N . GLY A 1 146 ? 0.233 3.678 -17.369 1.00 72.12 146 GLY A N 1
ATOM 1106 C CA . GLY A 1 146 ? 1.669 3.981 -17.462 1.00 72.12 146 GLY A CA 1
ATOM 1107 C C . GLY A 1 146 ? 2.550 3.232 -16.447 1.00 72.12 146 GLY A C 1
ATOM 1108 O O . GLY A 1 146 ? 2.366 2.057 -16.162 1.00 72.12 146 GLY A O 1
ATOM 1109 N N . ALA A 1 147 ? 3.544 3.909 -15.870 1.00 76.06 147 ALA A N 1
ATOM 1110 C CA . ALA A 1 147 ? 4.462 3.266 -14.923 1.00 76.06 147 ALA A CA 1
ATOM 1111 C C . ALA A 1 147 ? 3.723 2.675 -13.700 1.00 76.06 147 ALA A C 1
ATOM 1113 O O . ALA A 1 147 ? 2.998 3.390 -12.994 1.00 76.06 147 ALA A O 1
ATOM 1114 N N . VAL A 1 148 ? 3.957 1.390 -13.399 1.00 82.19 148 VAL A N 1
ATOM 1115 C CA . VAL A 1 148 ? 3.217 0.653 -12.353 1.00 82.19 148 VAL A CA 1
ATOM 1116 C C . VAL A 1 148 ? 3.452 1.253 -10.968 1.00 82.19 148 VAL 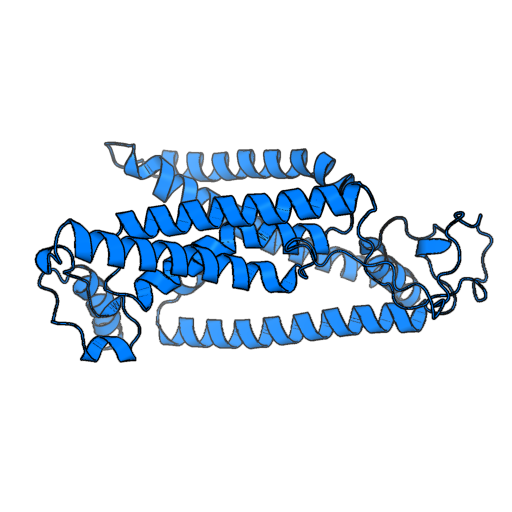A C 1
ATOM 1118 O O . VAL A 1 148 ? 2.525 1.356 -10.155 1.00 82.19 148 VAL A O 1
ATOM 1121 N N . LEU A 1 149 ? 4.680 1.710 -10.703 1.00 79.75 149 LEU A N 1
ATOM 1122 C CA . LEU A 1 149 ? 5.027 2.388 -9.455 1.00 79.75 149 LEU A CA 1
ATOM 1123 C C . LEU A 1 149 ? 4.182 3.651 -9.239 1.00 79.75 149 LEU A C 1
ATOM 1125 O O . LEU A 1 149 ? 3.649 3.863 -8.150 1.00 79.75 149 LEU A O 1
ATOM 1129 N N . GLN A 1 150 ? 4.026 4.471 -10.278 1.00 79.19 150 GLN A N 1
ATOM 1130 C CA . GLN A 1 150 ? 3.266 5.718 -10.206 1.00 79.19 150 GLN A CA 1
ATOM 1131 C C . GLN A 1 150 ? 1.779 5.447 -9.958 1.00 79.19 150 GLN A C 1
ATOM 1133 O O . GLN A 1 150 ? 1.156 6.122 -9.137 1.00 79.19 150 GLN A O 1
ATOM 1138 N N . LEU A 1 151 ? 1.211 4.436 -10.617 1.00 82.38 151 LEU A N 1
ATOM 1139 C CA . LEU A 1 151 ? -0.176 4.016 -10.399 1.00 82.38 151 LEU A CA 1
ATOM 1140 C C . LEU A 1 151 ? -0.393 3.525 -8.969 1.00 82.38 151 LEU A C 1
ATOM 1142 O O . LEU A 1 151 ? -1.328 3.954 -8.297 1.00 82.38 151 LEU A O 1
ATOM 1146 N N . SER A 1 152 ? 0.513 2.687 -8.470 1.00 83.69 152 SER A N 1
ATOM 1147 C CA . SER A 1 152 ? 0.429 2.135 -7.116 1.00 83.69 152 SER A CA 1
ATOM 1148 C C . SER A 1 152 ? 0.509 3.233 -6.052 1.00 83.69 152 SER A C 1
ATOM 1150 O O . SER A 1 152 ? -0.285 3.253 -5.110 1.00 83.69 152 SER A O 1
ATOM 1152 N N . MET A 1 153 ? 1.428 4.186 -6.231 1.00 83.12 153 MET A N 1
ATOM 1153 C CA . MET A 1 153 ? 1.640 5.295 -5.297 1.00 83.12 153 MET A CA 1
ATOM 1154 C C . MET A 1 153 ? 0.573 6.391 -5.386 1.00 83.12 153 MET A C 1
ATOM 1156 O O . MET A 1 153 ? 0.456 7.185 -4.460 1.00 83.12 153 MET A O 1
ATOM 1160 N N . SER A 1 154 ? -0.214 6.442 -6.460 1.00 83.19 154 SER A N 1
ATOM 1161 C CA . SER A 1 154 ? -1.309 7.409 -6.608 1.00 83.19 154 SER A CA 1
ATOM 1162 C C . SER A 1 154 ? -2.666 6.829 -6.204 1.00 83.19 154 SER A C 1
ATOM 1164 O O . SER A 1 154 ? -3.425 7.506 -5.516 1.00 83.19 154 SER A O 1
ATOM 1166 N N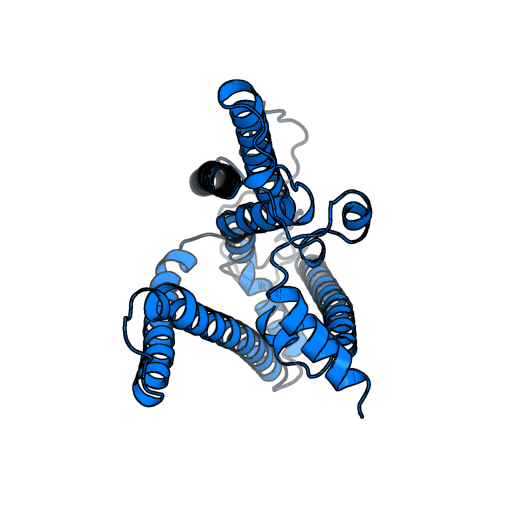 . LEU A 1 155 ? -2.960 5.573 -6.557 1.00 86.56 155 LEU A N 1
ATOM 1167 C CA . LEU A 1 155 ? -4.215 4.900 -6.202 1.00 86.56 155 LEU A CA 1
ATOM 1168 C C . LEU A 1 155 ? -4.233 4.402 -4.752 1.00 86.56 155 LEU A C 1
ATOM 1170 O O . LEU A 1 155 ? -5.267 4.491 -4.093 1.00 86.56 155 LEU A O 1
ATOM 1174 N N . GLY A 1 156 ? -3.105 3.909 -4.230 1.00 86.88 156 GLY A N 1
ATOM 1175 C CA . GLY A 1 156 ? -3.018 3.388 -2.860 1.00 86.88 156 GLY A CA 1
ATOM 1176 C C . GLY A 1 156 ? -3.464 4.391 -1.781 1.00 86.88 156 GLY A C 1
ATOM 1177 O O . GLY A 1 156 ? -4.277 4.038 -0.921 1.00 86.88 156 GLY A O 1
ATOM 1178 N N . PRO A 1 157 ? -3.001 5.656 -1.818 1.00 88.44 157 PRO A N 1
ATOM 1179 C CA . PRO A 1 157 ? -3.393 6.672 -0.842 1.00 88.44 157 PRO A CA 1
ATOM 1180 C C . PRO A 1 157 ? -4.875 7.063 -0.847 1.00 88.44 157 PRO A C 1
ATOM 1182 O O . PRO A 1 157 ? -5.334 7.613 0.154 1.00 88.44 157 PRO A O 1
ATOM 1185 N N . VAL A 1 158 ? -5.635 6.772 -1.913 1.00 91.94 158 VAL A N 1
ATOM 1186 C CA . VAL A 1 158 ? -7.060 7.149 -2.012 1.00 91.94 158 VAL A CA 1
ATOM 1187 C C . VAL A 1 158 ? -7.870 6.585 -0.850 1.00 91.94 158 VAL A C 1
ATOM 1189 O O . VAL A 1 158 ? -8.717 7.275 -0.287 1.00 91.94 158 VAL A O 1
ATOM 1192 N N . THR A 1 159 ? -7.585 5.342 -0.466 1.00 91.62 159 THR A N 1
ATOM 1193 C CA . THR A 1 159 ? -8.249 4.655 0.647 1.00 91.62 159 THR A CA 1
ATOM 1194 C C . THR A 1 159 ? -7.398 4.675 1.914 1.00 91.62 159 THR A C 1
ATOM 1196 O O . THR A 1 159 ? -7.923 4.917 3.002 1.00 91.62 159 THR A O 1
ATOM 1199 N N . LEU A 1 160 ? -6.078 4.482 1.791 1.00 91.69 160 LEU A N 1
ATOM 1200 C CA . LEU A 1 160 ? -5.167 4.450 2.939 1.00 91.69 160 LEU A CA 1
ATOM 1201 C C . LEU A 1 160 ? -5.066 5.800 3.658 1.00 91.69 160 LEU A C 1
ATOM 1203 O O . LEU A 1 160 ? -4.960 5.817 4.882 1.00 91.69 160 LEU A O 1
ATOM 1207 N N . GLY A 1 161 ? -5.127 6.919 2.931 1.00 92.44 161 GLY A N 1
ATOM 1208 C CA . GLY A 1 161 ? -5.090 8.262 3.507 1.00 92.44 161 GLY A CA 1
ATOM 1209 C C . GLY A 1 161 ? -6.266 8.509 4.458 1.00 92.44 161 GLY A C 1
ATOM 1210 O O . GLY A 1 161 ? -6.028 8.760 5.642 1.00 92.44 161 GLY A O 1
ATOM 1211 N N . PRO A 1 162 ? -7.525 8.375 3.999 1.00 94.19 162 PRO A N 1
ATOM 1212 C CA . PRO A 1 162 ? -8.686 8.559 4.863 1.00 94.19 162 PRO A CA 1
ATOM 1213 C C . PRO A 1 162 ? -8.773 7.573 6.022 1.00 94.19 162 PRO A C 1
ATOM 1215 O O . PRO A 1 162 ? -9.145 7.976 7.124 1.00 94.19 162 PRO A O 1
ATOM 1218 N N . LEU A 1 163 ? -8.364 6.317 5.818 1.00 93.50 163 LEU A N 1
ATOM 1219 C CA . LEU A 1 163 ? -8.240 5.347 6.908 1.00 93.50 163 LEU A CA 1
ATOM 1220 C C . LEU A 1 163 ? -7.216 5.804 7.954 1.00 93.50 163 LEU A C 1
ATOM 1222 O O . LEU A 1 163 ? -7.490 5.745 9.150 1.00 93.50 163 LEU A O 1
ATOM 1226 N N . PHE A 1 164 ? -6.058 6.309 7.525 1.00 93.00 164 PHE A N 1
ATOM 1227 C CA . PHE A 1 164 ? -5.062 6.856 8.442 1.00 93.00 164 PHE A CA 1
ATOM 1228 C C . PHE A 1 164 ? -5.588 8.094 9.184 1.00 93.00 164 PHE A C 1
ATOM 1230 O O . PHE A 1 164 ? -5.418 8.195 10.399 1.00 93.00 164 PHE A O 1
ATOM 1237 N N . GLY A 1 165 ? -6.311 8.981 8.493 1.00 93.81 165 GLY A N 1
ATOM 1238 C CA . GLY A 1 165 ? -7.022 10.104 9.112 1.00 93.81 165 GLY A CA 1
ATOM 1239 C C . GLY A 1 165 ? -8.037 9.655 10.170 1.00 93.81 165 GLY A C 1
ATOM 1240 O O . GLY A 1 165 ? -8.111 10.253 11.239 1.00 93.81 165 GLY A O 1
ATOM 1241 N N . LEU A 1 166 ? -8.762 8.558 9.932 1.00 93.69 166 LEU A N 1
ATOM 1242 C CA . LEU A 1 166 ? -9.695 7.972 10.901 1.00 93.69 166 LEU A CA 1
ATOM 1243 C C . LEU A 1 166 ? -8.985 7.513 12.183 1.00 93.69 166 LEU A C 1
ATOM 1245 O O . LEU A 1 166 ? -9.447 7.814 13.285 1.00 93.69 166 LEU A O 1
ATOM 1249 N N . PHE A 1 167 ? -7.832 6.852 12.052 1.00 92.12 167 PHE A N 1
ATOM 1250 C CA . PHE A 1 167 ? -7.004 6.481 13.204 1.00 92.12 167 PHE A CA 1
ATOM 1251 C C . PHE A 1 167 ? -6.464 7.708 13.950 1.00 92.12 167 PHE A C 1
ATOM 1253 O O . PHE A 1 167 ? -6.466 7.716 15.181 1.00 92.12 167 PHE A O 1
ATOM 1260 N N . ILE A 1 168 ? -6.040 8.757 13.235 1.00 93.06 168 ILE A N 1
ATOM 1261 C CA . ILE A 1 168 ? -5.604 10.018 13.855 1.00 93.06 168 ILE A CA 1
ATOM 1262 C C . ILE A 1 168 ? -6.754 10.650 14.649 1.00 93.06 168 ILE A C 1
ATOM 1264 O O . ILE A 1 168 ? -6.564 11.028 15.806 1.00 93.06 168 ILE A O 1
ATOM 1268 N N . MET A 1 169 ? -7.952 10.725 14.063 1.00 91.94 169 MET A N 1
ATOM 1269 C CA . MET A 1 169 ? -9.149 11.225 14.741 1.00 91.94 169 MET A CA 1
ATOM 1270 C C . MET A 1 169 ? -9.421 10.453 16.037 1.00 91.94 169 MET A C 1
ATOM 1272 O O . MET A 1 169 ? -9.559 11.072 17.090 1.00 91.94 169 MET A O 1
ATOM 1276 N N . GLY A 1 170 ? -9.406 9.118 15.987 1.00 88.12 170 GLY A N 1
ATOM 1277 C CA . GLY A 1 170 ? -9.658 8.275 17.159 1.00 88.12 170 GLY A CA 1
ATOM 1278 C C . GLY A 1 170 ? -8.595 8.381 18.260 1.00 88.12 170 GLY A C 1
ATOM 1279 O O . GLY A 1 170 ? -8.941 8.422 19.436 1.00 88.12 170 GLY A O 1
ATOM 1280 N N . MET A 1 171 ? -7.307 8.458 17.904 1.00 89.06 171 MET A N 1
ATOM 1281 C CA . MET A 1 171 ? -6.215 8.474 18.892 1.00 89.06 171 MET A CA 1
ATOM 1282 C C . MET A 1 171 ? -5.964 9.848 19.523 1.00 89.06 171 MET A C 1
ATOM 1284 O O . MET A 1 171 ? -5.533 9.911 20.678 1.00 89.06 171 MET A O 1
ATOM 1288 N N . PHE A 1 172 ? -6.168 10.932 18.764 1.00 88.88 172 PHE A N 1
ATOM 1289 C CA . PHE A 1 172 ? -5.754 12.284 19.162 1.00 88.88 172 PHE A CA 1
ATOM 1290 C C . PHE A 1 172 ? -6.914 13.235 19.472 1.00 88.88 172 PHE A C 1
ATOM 1292 O O . PHE A 1 172 ? -6.717 14.210 20.199 1.00 88.88 172 PHE A O 1
ATOM 1299 N N . PHE A 1 173 ? -8.118 12.980 18.952 1.00 87.50 173 PHE A N 1
ATOM 1300 C CA . PHE A 1 173 ? -9.246 13.903 19.062 1.00 87.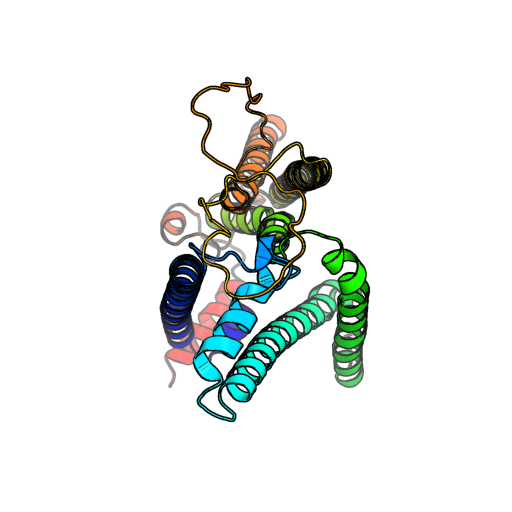50 173 PHE A CA 1
ATOM 1301 C C . PHE A 1 173 ? -10.432 13.246 19.779 1.00 87.50 173 PHE A C 1
ATOM 1303 O O . PHE A 1 173 ? -11.404 12.853 19.133 1.00 87.50 173 PHE A O 1
ATOM 1310 N N . PRO A 1 174 ? -10.428 13.202 21.126 1.00 78.69 174 PRO A N 1
ATOM 1311 C CA . PRO A 1 174 ? -11.487 12.539 21.891 1.00 78.69 174 PRO A CA 1
ATOM 1312 C C . PRO A 1 174 ? -12.873 13.151 21.650 1.00 78.69 174 PRO A C 1
ATOM 1314 O O . PRO A 1 174 ? -13.873 12.480 21.841 1.00 78.69 174 PRO A O 1
ATOM 1317 N N . ARG A 1 175 ? -12.949 14.413 21.199 1.00 78.31 175 ARG A N 1
ATOM 1318 C CA . ARG A 1 175 ? -14.205 15.131 20.916 1.00 78.31 175 ARG A CA 1
ATOM 1319 C C . ARG A 1 175 ? -14.922 14.691 19.632 1.00 78.31 175 ARG A C 1
ATOM 1321 O O . ARG A 1 175 ? -16.011 15.193 19.364 1.00 78.31 175 ARG A O 1
ATOM 1328 N N . ILE A 1 176 ? -14.312 13.845 18.801 1.00 85.44 176 ILE A N 1
ATOM 1329 C CA . ILE A 1 176 ? -14.898 13.420 17.525 1.00 85.44 176 ILE A CA 1
ATOM 1330 C C . ILE A 1 176 ? -15.762 12.174 17.752 1.00 85.44 176 ILE A C 1
ATOM 1332 O O . ILE A 1 176 ? -15.252 11.102 18.058 1.00 85.44 176 ILE A O 1
ATOM 1336 N N . ASN A 1 177 ? -17.075 12.304 17.545 1.00 86.00 177 ASN A N 1
ATOM 1337 C CA . ASN A 1 177 ? -18.010 11.176 17.635 1.00 86.00 177 ASN A CA 1
ATOM 1338 C C . ASN A 1 177 ? -17.940 10.302 16.368 1.00 86.00 177 ASN A C 1
ATOM 1340 O O . ASN A 1 177 ? -17.548 10.772 15.297 1.00 86.00 177 ASN A O 1
ATOM 1344 N N . GLY A 1 178 ? -18.427 9.058 16.451 1.00 86.31 178 GLY A N 1
ATOM 1345 C CA . GLY A 1 178 ? -18.427 8.110 15.325 1.00 86.31 178 GLY A CA 1
ATOM 1346 C C . GLY A 1 178 ? -19.083 8.649 14.045 1.00 86.31 178 GLY A C 1
ATOM 1347 O O . GLY A 1 178 ? -18.540 8.483 12.957 1.00 86.31 178 GLY A O 1
ATOM 1348 N N . THR A 1 179 ? -20.194 9.386 14.155 1.00 88.62 179 THR A N 1
ATOM 1349 C CA . THR A 1 179 ? -20.844 10.023 12.993 1.00 88.62 179 THR A CA 1
ATOM 1350 C C . THR A 1 179 ? -19.945 11.067 12.325 1.00 88.62 179 THR A C 1
ATOM 1352 O O . THR A 1 179 ? -19.834 11.088 11.103 1.00 88.62 179 THR A O 1
ATOM 1355 N N . CYS A 1 180 ? -19.264 11.906 13.113 1.00 90.69 180 CYS A N 1
ATOM 1356 C CA . CYS A 1 180 ? -18.338 12.918 12.598 1.00 90.69 180 CYS A CA 1
ATOM 1357 C C . CYS A 1 180 ? -17.115 12.264 11.942 1.00 90.69 180 CYS A C 1
ATOM 1359 O O . CYS A 1 180 ? -16.638 12.741 10.914 1.00 90.69 180 CYS A O 1
ATOM 1361 N N . ALA A 1 181 ? -16.644 11.149 12.505 1.00 92.12 181 ALA A N 1
ATOM 1362 C CA . ALA A 1 181 ? -15.551 10.360 11.954 1.00 92.12 181 ALA A CA 1
ATOM 1363 C C . ALA A 1 181 ? -15.919 9.743 10.589 1.00 92.12 181 ALA A C 1
ATOM 1365 O O . ALA A 1 181 ? -15.126 9.824 9.652 1.00 92.12 181 ALA A O 1
ATOM 1366 N N . ILE A 1 182 ? -17.142 9.210 10.442 1.00 93.75 182 ILE A N 1
ATOM 1367 C CA . ILE A 1 182 ? -17.660 8.688 9.163 1.00 93.75 182 ILE A CA 1
ATOM 1368 C C . ILE A 1 182 ? -17.795 9.810 8.126 1.00 93.75 182 ILE A C 1
ATOM 1370 O O . ILE A 1 182 ? -17.358 9.636 6.990 1.00 93.75 182 ILE A O 1
ATOM 1374 N N . ILE A 1 183 ? -18.350 10.969 8.506 1.00 94.00 183 ILE A N 1
ATOM 1375 C CA . ILE A 1 183 ? -18.466 12.136 7.612 1.00 94.00 183 ILE A CA 1
ATOM 1376 C C . ILE A 1 183 ? -17.077 12.606 7.161 1.00 94.00 183 ILE A C 1
ATOM 1378 O O . ILE A 1 183 ? -16.864 12.843 5.972 1.00 94.00 183 ILE A O 1
ATOM 1382 N N . GLY A 1 184 ? -16.122 12.688 8.092 1.00 94.19 184 GLY A N 1
ATOM 1383 C CA . GLY A 1 184 ? -14.727 13.007 7.800 1.00 94.19 184 GLY A CA 1
ATOM 1384 C C . GLY A 1 184 ? -14.118 12.028 6.800 1.00 94.19 184 GLY A C 1
ATOM 1385 O O . GLY A 1 184 ? -13.630 12.450 5.754 1.00 94.19 184 GLY A O 1
ATOM 1386 N N . ALA A 1 185 ? -14.207 10.724 7.073 1.00 94.56 185 ALA A N 1
ATOM 1387 C CA . ALA A 1 185 ? -13.674 9.678 6.203 1.00 94.56 185 ALA A CA 1
ATOM 1388 C C . ALA A 1 185 ? -14.318 9.674 4.807 1.00 94.56 185 ALA A C 1
ATOM 1390 O O . ALA A 1 185 ? -13.598 9.590 3.813 1.00 94.56 185 ALA A O 1
ATOM 1391 N N . ALA A 1 186 ? -15.643 9.825 4.715 1.00 95.44 186 ALA A N 1
ATOM 1392 C CA . ALA A 1 186 ? -16.357 9.906 3.442 1.00 95.44 186 ALA A CA 1
ATOM 1393 C C . ALA A 1 186 ? -15.943 11.151 2.638 1.00 95.44 186 ALA A C 1
ATOM 1395 O O . ALA A 1 186 ? -15.637 11.043 1.451 1.00 95.44 186 ALA A O 1
ATOM 1396 N N . GLY A 1 187 ? -15.854 12.318 3.287 1.00 94.56 187 GLY A N 1
ATOM 1397 C CA . GLY A 1 187 ? -15.369 13.547 2.656 1.00 94.56 187 GLY A CA 1
ATOM 1398 C C . GLY A 1 187 ? -13.916 13.434 2.182 1.00 94.56 187 GLY A C 1
ATOM 1399 O O . GLY A 1 187 ? -13.588 13.860 1.073 1.00 94.56 187 GLY A O 1
ATOM 1400 N N . GLY A 1 188 ? -13.052 12.796 2.979 1.00 93.31 188 GLY A N 1
ATOM 1401 C CA . GLY A 1 188 ? -11.669 12.500 2.606 1.00 93.31 188 GLY A CA 1
ATOM 1402 C C . GLY A 1 188 ? -11.572 11.569 1.400 1.00 93.31 188 GLY A C 1
ATOM 1403 O O . GLY A 1 188 ? -10.827 11.865 0.468 1.00 93.31 188 GLY A O 1
ATOM 1404 N N . LEU A 1 189 ? -12.365 10.493 1.377 1.00 94.81 189 LEU A N 1
ATOM 1405 C CA . LEU A 1 189 ? -12.411 9.542 0.266 1.00 94.81 189 LEU A CA 1
ATOM 1406 C C . LEU A 1 189 ? -12.883 10.207 -1.031 1.00 94.81 189 LEU A C 1
ATOM 1408 O O . LEU A 1 189 ? -12.261 10.006 -2.072 1.00 94.81 189 LEU A O 1
ATOM 1412 N N . LEU A 1 190 ? -13.938 11.026 -0.978 1.00 94.75 190 LEU A N 1
ATOM 1413 C CA . LEU A 1 190 ? -14.442 11.762 -2.143 1.00 94.75 190 LEU A CA 1
ATOM 1414 C C . LEU A 1 190 ? -13.406 12.759 -2.672 1.00 94.75 190 LEU A C 1
ATOM 1416 O O . LEU A 1 190 ? -13.142 12.797 -3.872 1.00 94.75 190 LEU A O 1
ATOM 1420 N N . THR A 1 191 ? -12.775 13.519 -1.774 1.00 91.62 191 THR A N 1
ATOM 1421 C CA . THR A 1 191 ? -11.755 14.510 -2.148 1.00 91.62 191 THR A CA 1
ATOM 142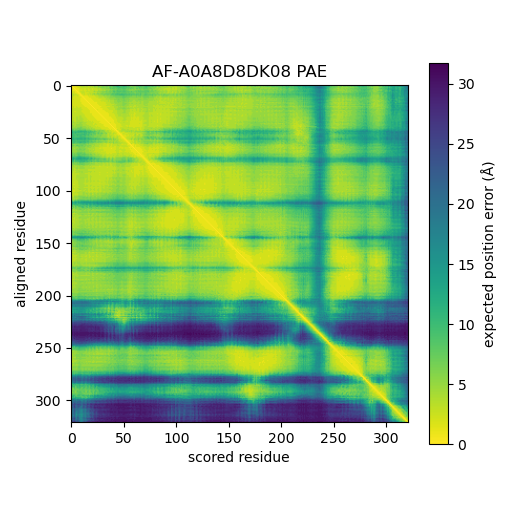2 C C . THR A 1 191 ? -10.526 13.837 -2.759 1.00 91.62 191 THR A C 1
ATOM 1424 O O . THR A 1 191 ? -10.043 14.267 -3.804 1.00 91.62 191 THR A O 1
ATOM 1427 N N . MET A 1 192 ? -10.042 12.748 -2.152 1.00 91.75 192 MET A N 1
ATOM 1428 C CA . MET A 1 192 ? -8.920 11.971 -2.685 1.00 91.75 192 MET A CA 1
ATOM 1429 C C . MET A 1 192 ? -9.254 11.327 -4.028 1.00 91.75 192 MET A C 1
ATOM 1431 O O . MET A 1 192 ? -8.455 11.412 -4.957 1.00 91.75 192 MET A O 1
ATOM 1435 N N . SER A 1 193 ? -10.442 10.730 -4.154 1.00 92.00 193 SER A N 1
ATOM 1436 C CA . SER A 1 193 ? -10.896 10.134 -5.414 1.00 92.00 193 SER A CA 1
ATOM 1437 C C . SER A 1 193 ? -10.937 11.185 -6.521 1.00 92.00 193 SER A C 1
ATOM 1439 O O . SER A 1 193 ? -10.418 10.945 -7.606 1.00 92.00 193 SER A O 1
ATOM 1441 N N . TYR A 1 194 ? -11.463 12.380 -6.232 1.00 90.94 194 TYR A N 1
ATOM 1442 C CA . TYR A 1 194 ? -11.464 13.496 -7.175 1.00 90.94 194 TYR A CA 1
ATOM 1443 C C . TYR A 1 194 ? -10.044 13.902 -7.598 1.00 90.94 194 TYR A C 1
ATOM 1445 O O . TYR A 1 194 ? -9.765 13.982 -8.793 1.00 90.94 194 TYR A O 1
ATOM 1453 N N . ILE A 1 195 ? -9.128 14.112 -6.643 1.00 88.50 195 ILE A N 1
ATOM 1454 C CA . ILE A 1 195 ? -7.747 14.527 -6.938 1.00 88.50 195 ILE A CA 1
ATOM 1455 C C . ILE A 1 195 ? -7.031 13.488 -7.805 1.00 88.50 195 ILE A C 1
ATOM 1457 O O . ILE A 1 195 ? -6.426 13.857 -8.813 1.00 88.50 195 ILE A O 1
ATOM 1461 N N . VAL A 1 196 ? -7.121 12.207 -7.441 1.00 87.00 196 VAL A N 1
ATOM 1462 C CA . VAL A 1 196 ? -6.398 11.131 -8.127 1.00 87.00 196 VAL A CA 1
ATOM 1463 C C . VAL A 1 196 ? -6.992 10.847 -9.501 1.00 87.00 196 VAL A C 1
ATOM 1465 O O . VAL A 1 196 ? -6.232 10.757 -10.458 1.00 87.00 196 VAL A O 1
ATOM 1468 N N . ILE A 1 197 ? -8.320 10.786 -9.648 1.00 87.88 197 ILE A N 1
ATOM 1469 C CA . ILE A 1 197 ? -8.955 10.594 -10.963 1.00 87.88 197 ILE A CA 1
ATOM 1470 C C . ILE A 1 197 ? -8.574 11.738 -11.910 1.00 87.88 197 ILE A C 1
ATOM 1472 O O . ILE A 1 197 ? -8.181 11.488 -13.047 1.00 87.88 197 ILE A O 1
ATOM 1476 N N . ARG A 1 198 ? -8.619 12.991 -11.436 1.00 85.75 198 ARG A N 1
ATOM 1477 C CA . ARG A 1 198 ? -8.204 14.160 -12.228 1.00 85.75 198 ARG A CA 1
ATOM 1478 C C . ARG A 1 198 ? -6.728 14.097 -12.615 1.00 85.75 198 ARG A C 1
ATOM 1480 O O . ARG A 1 198 ? -6.403 14.382 -13.763 1.00 85.75 198 ARG A O 1
ATOM 1487 N N . SER A 1 199 ? -5.859 13.687 -11.690 1.00 82.19 199 SER A N 1
ATOM 1488 C CA . SER A 1 199 ? -4.434 13.495 -11.971 1.00 82.19 199 SER A CA 1
ATOM 1489 C C . SER A 1 199 ? -4.213 12.429 -13.048 1.00 82.19 199 SER A C 1
ATOM 1491 O O . SER A 1 199 ? -3.514 12.691 -14.021 1.00 82.19 199 SER A O 1
ATOM 1493 N N . GLN A 1 200 ? -4.873 11.270 -12.942 1.00 82.62 200 GLN A N 1
ATOM 1494 C CA . GLN A 1 200 ? -4.752 10.194 -13.933 1.00 82.62 200 GLN A CA 1
ATOM 1495 C C . GLN A 1 200 ? -5.263 10.612 -15.316 1.00 82.62 200 GLN A C 1
ATOM 1497 O O . GLN A 1 200 ? -4.626 10.292 -16.316 1.00 82.62 200 GLN A O 1
ATOM 1502 N N . ILE A 1 201 ? -6.372 11.357 -15.384 1.00 82.50 201 ILE A N 1
ATOM 1503 C CA . ILE A 1 201 ? -6.891 11.892 -16.651 1.00 82.50 201 ILE A CA 1
ATOM 1504 C C . ILE A 1 201 ? -5.883 12.859 -17.278 1.00 82.50 201 ILE A C 1
ATOM 1506 O O . ILE A 1 201 ? -5.591 12.739 -18.461 1.00 82.50 201 ILE A O 1
ATOM 1510 N N . SER A 1 202 ? -5.312 13.778 -16.501 1.00 79.50 202 SER A N 1
ATOM 1511 C CA . SER A 1 202 ? -4.366 14.767 -17.033 1.00 79.50 202 SER A CA 1
ATOM 1512 C C . SER A 1 202 ? -3.040 14.132 -17.486 1.00 79.50 202 SER A C 1
ATOM 1514 O O . SER A 1 202 ? -2.488 14.508 -18.520 1.00 79.50 202 SER A O 1
ATOM 1516 N N . ILE A 1 203 ? -2.583 13.079 -16.794 1.00 76.81 203 ILE A N 1
ATOM 1517 C CA . ILE A 1 203 ? -1.460 12.239 -17.248 1.00 76.81 203 ILE A CA 1
ATOM 1518 C C . ILE A 1 203 ? -1.812 11.522 -18.560 1.00 76.81 203 ILE A C 1
ATOM 1520 O O . ILE A 1 203 ? -0.997 11.493 -19.479 1.00 76.81 203 ILE A O 1
ATOM 1524 N N . ALA A 1 204 ? -3.020 10.961 -18.673 1.00 75.44 204 ALA A N 1
ATOM 1525 C CA . ALA A 1 204 ? -3.465 10.262 -19.880 1.00 75.44 204 ALA A CA 1
ATOM 1526 C C . ALA A 1 204 ? -3.639 11.202 -21.089 1.00 75.44 204 ALA A C 1
ATOM 1528 O O . ALA A 1 204 ? -3.407 10.783 -22.220 1.00 75.44 204 ALA A O 1
ATOM 1529 N N . LEU A 1 205 ? -4.014 12.463 -20.852 1.00 76.88 205 LEU A N 1
ATOM 1530 C CA . LEU A 1 205 ? -4.129 13.507 -21.876 1.00 76.88 205 LEU A CA 1
ATOM 1531 C C . LEU A 1 205 ? -2.775 14.121 -22.274 1.00 76.88 205 LEU A C 1
ATOM 1533 O O . LEU A 1 205 ? -2.718 14.879 -23.238 1.00 76.88 205 LEU A O 1
ATOM 1537 N N . GLY A 1 206 ? -1.687 13.793 -21.569 1.00 66.44 206 GLY A N 1
ATOM 1538 C CA . GLY A 1 206 ? -0.344 14.302 -21.865 1.00 66.44 206 GLY A CA 1
ATOM 1539 C C . GLY A 1 206 ? -0.100 15.751 -21.430 1.00 66.44 206 GLY A C 1
ATOM 1540 O O . GLY A 1 206 ? 0.941 16.311 -21.754 1.00 66.44 206 GLY A O 1
ATOM 1541 N N . GLU A 1 207 ? -1.018 16.352 -20.670 1.00 63.59 207 GLU A N 1
ATOM 1542 C CA . GLU A 1 207 ? -0.881 17.713 -20.124 1.00 63.59 207 GLU A CA 1
ATOM 1543 C C . GLU A 1 207 ? 0.187 17.783 -19.017 1.00 63.59 207 GLU A C 1
ATOM 1545 O O . GLU A 1 207 ? 0.693 18.853 -18.685 1.00 63.59 207 GLU A O 1
ATOM 1550 N N . PHE A 1 208 ? 0.531 16.629 -18.436 1.00 62.97 208 PHE A N 1
ATOM 1551 C CA . PHE A 1 208 ? 1.473 16.483 -17.334 1.00 62.97 208 PHE A CA 1
ATOM 1552 C C . PHE A 1 208 ? 2.585 15.498 -17.684 1.00 62.97 208 PHE A C 1
ATOM 1554 O O . PHE A 1 208 ? 2.401 14.279 -17.638 1.00 62.97 208 PHE A O 1
ATOM 1561 N N . THR A 1 209 ? 3.779 16.021 -17.940 1.00 59.75 209 THR A N 1
ATOM 1562 C CA . THR A 1 209 ? 5.000 15.224 -18.082 1.00 59.75 209 THR A CA 1
ATOM 1563 C C . THR A 1 209 ? 5.914 15.472 -16.890 1.00 59.75 209 THR A C 1
ATOM 1565 O O . THR A 1 209 ? 6.254 16.613 -16.582 1.00 59.75 209 THR A O 1
ATOM 1568 N N . PHE A 1 210 ? 6.326 14.408 -16.202 1.00 66.69 210 PHE A N 1
ATOM 1569 C CA . PHE A 1 210 ? 7.357 14.517 -15.171 1.00 66.69 210 PHE A CA 1
ATOM 1570 C C . PHE A 1 210 ? 8.696 14.800 -15.848 1.00 66.69 210 PHE A C 1
ATOM 1572 O O . PHE A 1 210 ? 9.043 14.110 -16.801 1.00 66.69 210 PHE A O 1
ATOM 1579 N N . ALA A 1 211 ? 9.435 15.798 -15.358 1.00 61.88 211 ALA A N 1
ATOM 1580 C CA . ALA A 1 211 ? 10.772 16.091 -15.857 1.00 61.88 211 ALA A CA 1
ATOM 1581 C C . ALA A 1 211 ? 11.668 14.859 -15.666 1.00 61.88 211 ALA A C 1
ATOM 1583 O O . ALA A 1 211 ? 11.913 14.420 -14.539 1.00 61.88 211 ALA A O 1
ATOM 1584 N N . GLU A 1 212 ? 12.109 14.276 -16.776 1.00 68.19 212 GLU A N 1
ATOM 1585 C CA . GLU A 1 212 ? 13.029 13.145 -16.776 1.00 68.19 212 GLU A CA 1
ATOM 1586 C C . GLU A 1 212 ? 14.468 13.659 -16.707 1.00 68.19 212 GLU A C 1
ATOM 1588 O O . GLU A 1 212 ? 14.781 14.778 -17.119 1.00 68.19 212 GLU A O 1
ATOM 1593 N N . LYS A 1 213 ? 15.357 12.852 -16.128 1.00 72.12 213 LYS A N 1
ATOM 1594 C CA . LYS A 1 213 ? 16.784 13.173 -16.093 1.00 72.12 213 LYS A CA 1
ATOM 1595 C C . LYS A 1 213 ? 17.322 13.077 -17.532 1.00 72.12 213 LYS A C 1
ATOM 1597 O O . LYS A 1 213 ? 16.896 12.161 -18.233 1.00 72.12 213 LYS A O 1
ATOM 1602 N N . PRO A 1 214 ? 18.213 13.980 -17.987 1.00 75.38 214 PRO A N 1
ATOM 1603 C CA . PRO A 1 214 ? 18.697 13.947 -19.364 1.00 75.38 214 PRO A CA 1
ATOM 1604 C C . PRO A 1 214 ? 19.390 12.616 -19.652 1.00 75.38 214 PRO A C 1
ATOM 1606 O O . PRO A 1 214 ? 20.107 12.094 -18.792 1.00 75.38 214 PRO A O 1
ATOM 1609 N N . VAL A 1 215 ? 19.132 12.094 -20.848 1.00 77.25 215 VAL A N 1
ATOM 1610 C CA . VAL A 1 215 ? 19.680 10.851 -21.395 1.00 77.25 215 VAL A CA 1
ATOM 1611 C C . VAL A 1 215 ? 20.004 11.063 -22.872 1.00 77.25 215 VAL A C 1
ATOM 1613 O O . VAL A 1 215 ? 19.387 11.911 -23.527 1.00 77.25 215 VAL A O 1
ATOM 1616 N N . THR A 1 216 ? 20.965 10.310 -23.399 1.00 76.88 216 THR A N 1
ATOM 1617 C CA . THR A 1 216 ? 21.362 10.362 -24.808 1.00 76.88 216 THR A CA 1
ATOM 1618 C C . THR A 1 216 ? 21.290 8.973 -25.449 1.00 76.88 216 THR A C 1
ATOM 1620 O O . THR A 1 216 ? 21.171 7.944 -24.782 1.00 76.88 216 THR A O 1
ATOM 1623 N N . VAL A 1 217 ? 21.282 8.954 -26.782 1.00 77.75 217 VAL A N 1
ATOM 1624 C CA . VAL A 1 217 ? 21.302 7.729 -27.604 1.00 77.75 217 VAL A CA 1
ATOM 1625 C C . VAL A 1 217 ? 22.563 7.644 -28.470 1.00 77.75 217 VAL A C 1
ATOM 1627 O O . VAL A 1 217 ? 22.704 6.736 -29.283 1.00 77.75 217 VAL A O 1
ATOM 1630 N N . GLU A 1 218 ? 23.479 8.602 -28.314 1.00 73.81 218 GLU A N 1
ATOM 1631 C CA . GLU A 1 218 ? 24.685 8.739 -29.139 1.00 73.81 218 GLU A CA 1
ATOM 1632 C C . GLU A 1 218 ? 25.707 7.626 -28.867 1.00 73.81 218 GLU A C 1
ATOM 1634 O O . GLU A 1 218 ? 26.479 7.270 -29.754 1.00 73.81 218 GLU A O 1
ATOM 1639 N N . GLY A 1 219 ? 25.695 7.044 -27.663 1.00 77.06 219 GLY A N 1
ATOM 1640 C CA . GLY A 1 219 ? 26.590 5.960 -27.257 1.00 77.06 219 GLY A CA 1
ATOM 1641 C C . GLY A 1 219 ? 26.084 4.550 -27.579 1.00 77.06 219 GLY A C 1
ATOM 1642 O O . GLY A 1 219 ? 26.693 3.575 -27.140 1.00 77.06 219 GLY A O 1
ATOM 1643 N N . CYS A 1 220 ? 24.966 4.401 -28.293 1.00 80.44 220 CYS A N 1
ATOM 1644 C CA . CYS A 1 220 ? 24.384 3.087 -28.564 1.00 80.44 220 CYS A CA 1
ATOM 1645 C C . CYS A 1 220 ? 25.124 2.331 -29.680 1.00 80.44 220 CYS A C 1
ATOM 1647 O O . CYS A 1 220 ? 25.217 2.795 -30.811 1.00 80.44 220 CYS A O 1
ATOM 1649 N N . ALA A 1 221 ? 25.608 1.125 -29.365 1.00 78.19 221 ALA A N 1
ATOM 1650 C CA . ALA A 1 221 ? 26.400 0.281 -30.270 1.00 78.19 221 ALA A CA 1
ATOM 1651 C C . ALA A 1 221 ? 25.576 -0.697 -31.141 1.00 78.19 221 ALA A C 1
ATOM 1653 O O . ALA A 1 221 ? 26.152 -1.554 -31.809 1.00 78.19 221 ALA A O 1
ATOM 1654 N N . TYR A 1 222 ? 24.244 -0.616 -31.108 1.00 80.62 222 TYR A N 1
ATOM 1655 C CA . TYR A 1 222 ? 23.328 -1.488 -31.852 1.00 80.62 222 TYR A CA 1
ATOM 1656 C C . TYR A 1 222 ? 22.423 -0.671 -32.775 1.00 80.62 222 TYR A C 1
ATOM 1658 O O . TYR A 1 222 ? 22.156 0.495 -32.499 1.00 80.62 222 TYR A O 1
ATOM 1666 N N . ASP A 1 223 ? 21.931 -1.284 -33.853 1.00 77.62 223 ASP A N 1
ATOM 1667 C CA . ASP A 1 223 ? 20.994 -0.634 -34.771 1.00 77.62 223 ASP A CA 1
ATOM 1668 C C . ASP A 1 223 ? 19.608 -0.502 -34.127 1.00 77.62 223 ASP A C 1
ATOM 1670 O O . ASP A 1 223 ? 19.032 -1.479 -33.639 1.00 77.62 223 ASP A O 1
ATOM 1674 N N . PHE A 1 224 ? 19.040 0.704 -34.159 1.00 78.25 224 PHE A N 1
ATOM 1675 C CA . PHE A 1 224 ? 17.675 0.968 -33.710 1.00 78.25 224 PHE A CA 1
ATOM 1676 C C . PHE A 1 224 ? 16.982 1.974 -34.626 1.00 78.25 224 PHE A C 1
ATOM 1678 O O . PHE A 1 224 ? 17.593 2.891 -35.175 1.00 78.25 224 PHE A O 1
ATOM 1685 N N . THR A 1 225 ? 15.668 1.823 -34.776 1.00 72.38 225 THR A N 1
ATOM 1686 C CA . THR A 1 225 ? 14.830 2.869 -35.362 1.00 72.38 225 THR A CA 1
ATOM 1687 C C . THR A 1 225 ? 14.547 3.898 -34.274 1.00 72.38 225 THR A C 1
ATOM 1689 O O . THR A 1 225 ? 13.928 3.521 -33.274 1.00 72.38 225 THR A O 1
ATOM 1692 N N . PRO A 1 226 ? 14.959 5.169 -34.419 1.00 62.31 226 PRO A N 1
ATOM 1693 C CA . PRO A 1 226 ? 14.651 6.171 -33.412 1.00 62.31 226 PRO A CA 1
ATOM 1694 C C . PRO A 1 226 ? 13.130 6.274 -33.279 1.00 62.31 226 PRO A C 1
ATOM 1696 O O . PRO A 1 226 ? 12.429 6.559 -34.254 1.00 62.31 226 PRO A O 1
ATOM 1699 N N . LEU A 1 227 ? 12.597 6.048 -32.073 1.00 60.12 227 LEU A N 1
ATOM 1700 C CA . LEU A 1 227 ? 11.293 6.619 -31.764 1.00 60.12 227 LEU A CA 1
ATOM 1701 C C . LEU A 1 227 ? 11.455 8.132 -31.950 1.00 60.12 227 LEU A C 1
ATOM 1703 O O . LEU A 1 227 ? 12.405 8.702 -31.425 1.00 60.12 227 LEU A O 1
ATOM 1707 N N . ASN A 1 228 ? 10.541 8.786 -32.671 1.00 51.09 228 ASN A N 1
ATOM 1708 C CA . ASN A 1 228 ? 10.477 10.248 -32.827 1.00 51.09 228 ASN A CA 1
ATOM 1709 C C . ASN A 1 228 ? 10.190 10.971 -31.481 1.00 51.09 228 ASN A C 1
ATOM 1711 O O . ASN A 1 228 ? 9.333 11.849 -31.406 1.00 51.09 228 ASN A O 1
ATOM 1715 N N . ARG A 1 229 ? 10.848 10.593 -30.381 1.00 50.19 229 ARG A N 1
ATOM 1716 C CA . ARG A 1 229 ? 10.946 11.400 -29.172 1.00 50.19 229 ARG A CA 1
ATOM 1717 C C . ARG A 1 229 ? 12.141 12.316 -29.353 1.00 50.19 229 ARG A C 1
ATOM 1719 O O . ARG A 1 229 ? 13.288 11.888 -29.322 1.00 50.19 229 ARG A O 1
ATOM 1726 N N . THR A 1 230 ? 11.842 13.584 -29.589 1.00 44.22 230 THR A N 1
ATOM 1727 C CA . THR A 1 230 ? 12.818 14.668 -29.564 1.00 44.22 230 THR A CA 1
ATOM 1728 C C . THR A 1 230 ? 13.624 14.621 -28.274 1.00 44.22 230 THR A C 1
ATOM 1730 O O . THR A 1 230 ? 13.057 14.533 -27.186 1.00 44.22 230 THR A O 1
ATOM 1733 N N . ILE A 1 231 ? 14.944 14.698 -28.426 1.00 48.44 231 ILE A N 1
ATOM 1734 C CA . ILE A 1 231 ? 15.922 14.822 -27.350 1.00 48.44 231 ILE A CA 1
ATOM 1735 C C . ILE A 1 231 ? 15.484 15.973 -26.436 1.00 48.44 231 ILE A C 1
ATOM 1737 O O . ILE A 1 231 ? 15.395 17.120 -26.878 1.00 48.44 231 ILE A O 1
ATOM 1741 N N . THR A 1 232 ? 15.182 15.684 -25.170 1.00 45.72 232 THR A N 1
ATOM 1742 C CA . THR A 1 232 ? 14.930 16.713 -24.155 1.00 45.72 232 THR A CA 1
ATOM 1743 C C . THR A 1 232 ? 16.255 17.351 -23.756 1.00 45.72 232 THR A C 1
ATOM 1745 O O . THR A 1 232 ? 16.860 16.990 -22.749 1.00 45.72 232 THR A O 1
ATOM 1748 N N . PHE A 1 233 ? 16.721 18.309 -24.554 1.00 42.06 233 PHE A N 1
ATOM 1749 C CA . PHE A 1 233 ? 17.633 19.328 -24.050 1.00 42.06 233 PHE A CA 1
ATOM 1750 C C . PHE A 1 233 ? 16.821 20.299 -23.184 1.00 42.06 233 PHE A C 1
ATOM 1752 O O . PHE A 1 233 ? 15.705 20.655 -23.573 1.00 42.06 233 PHE A O 1
ATOM 1759 N N . PRO A 1 234 ? 17.326 20.735 -22.018 1.00 37.81 234 PRO A N 1
ATOM 1760 C CA . PRO A 1 234 ? 16.671 21.791 -21.269 1.00 37.81 234 PRO A CA 1
ATOM 1761 C C . PRO A 1 234 ? 16.763 23.073 -22.102 1.00 37.81 234 PRO A C 1
ATOM 1763 O O . PRO A 1 234 ? 17.806 23.716 -22.165 1.00 37.81 234 PRO A O 1
ATOM 1766 N N . THR A 1 235 ? 15.683 23.433 -22.790 1.00 38.16 235 THR A N 1
ATOM 1767 C CA . THR A 1 235 ? 15.511 24.798 -23.279 1.00 38.16 235 THR A CA 1
ATOM 1768 C C . THR A 1 235 ? 15.168 25.658 -22.073 1.00 38.16 235 THR A C 1
ATOM 1770 O O . THR A 1 235 ? 14.016 25.697 -21.636 1.00 38.16 235 THR A O 1
ATOM 1773 N N . ASP A 1 236 ? 16.183 26.319 -21.518 1.00 43.12 236 ASP A N 1
ATOM 1774 C CA . ASP A 1 236 ? 15.999 27.496 -20.674 1.00 43.12 236 ASP A CA 1
ATOM 1775 C C . ASP A 1 236 ? 15.157 28.509 -21.464 1.00 43.12 236 ASP A C 1
ATOM 1777 O O . ASP A 1 236 ? 15.630 29.101 -22.433 1.00 43.12 236 ASP A O 1
ATOM 1781 N N . GLY A 1 237 ? 13.886 28.675 -21.092 1.00 42.38 237 GLY A N 1
ATOM 1782 C CA . GLY A 1 237 ? 13.018 29.694 -21.687 1.00 42.38 237 GLY A CA 1
ATOM 1783 C C . GLY A 1 237 ? 11.700 29.180 -22.253 1.00 42.38 237 GLY A C 1
ATOM 1784 O O . GLY A 1 237 ? 11.413 29.360 -23.431 1.00 42.38 237 GLY A O 1
ATOM 1785 N N . ALA A 1 238 ? 10.853 28.613 -21.399 1.00 34.69 238 ALA A N 1
ATOM 1786 C CA . ALA A 1 238 ? 9.409 28.675 -21.586 1.00 34.69 238 ALA A CA 1
ATOM 1787 C C . ALA A 1 238 ? 8.748 28.605 -20.208 1.00 34.69 238 ALA A C 1
ATOM 1789 O O . ALA A 1 238 ? 8.277 27.554 -19.778 1.00 34.69 238 ALA A O 1
ATOM 1790 N N . ASP A 1 239 ? 8.702 29.747 -19.519 1.00 38.81 239 ASP A N 1
ATOM 1791 C CA . ASP A 1 239 ? 7.703 30.012 -18.481 1.00 38.81 239 ASP A CA 1
ATOM 1792 C C . ASP A 1 239 ? 6.313 30.033 -19.148 1.00 38.81 239 ASP A C 1
ATOM 1794 O O . ASP A 1 239 ? 5.648 31.063 -19.262 1.00 38.81 239 ASP A O 1
ATOM 1798 N N . SER A 1 240 ? 5.853 28.885 -19.652 1.00 38.03 240 SER A N 1
ATOM 1799 C CA . SER A 1 240 ? 4.425 28.682 -19.827 1.00 38.03 240 SER A CA 1
ATOM 1800 C C . SER A 1 240 ? 3.854 28.743 -18.424 1.00 38.03 240 SER A C 1
ATOM 1802 O O . SER A 1 240 ? 4.277 27.967 -17.567 1.00 38.03 240 SER A O 1
ATOM 1804 N N . HIS A 1 241 ? 2.950 29.686 -18.176 1.00 40.84 241 HIS A N 1
ATOM 1805 C CA . HIS A 1 241 ? 2.148 29.754 -16.966 1.00 40.84 241 HIS A CA 1
ATOM 1806 C C . HIS A 1 241 ? 1.458 28.398 -16.747 1.00 40.84 241 HIS A C 1
ATOM 1808 O O . HIS A 1 241 ? 0.328 28.193 -17.181 1.00 40.84 241 HIS A O 1
ATOM 1814 N N . VAL A 1 242 ? 2.145 27.451 -16.104 1.00 46.00 242 VAL A N 1
ATOM 1815 C CA . VAL A 1 242 ? 1.547 26.209 -15.637 1.00 46.00 242 VAL A CA 1
ATOM 1816 C C . VAL A 1 242 ? 0.663 26.657 -14.497 1.00 46.00 242 VAL A C 1
ATOM 1818 O O . VAL A 1 242 ? 1.136 26.966 -13.400 1.00 46.00 242 VAL A O 1
ATOM 1821 N N . GLU A 1 243 ? -0.616 26.821 -14.815 1.00 44.88 243 GLU A N 1
ATOM 1822 C CA . GLU A 1 243 ? -1.662 27.128 -13.863 1.00 44.88 243 GLU A CA 1
ATOM 1823 C C . GLU A 1 243 ? -1.481 26.154 -12.697 1.00 44.88 243 GLU A C 1
ATOM 1825 O O . GLU A 1 243 ? -1.628 24.941 -12.859 1.00 44.88 243 GLU A O 1
ATOM 1830 N N . LYS A 1 244 ? -1.024 26.672 -11.545 1.00 47.12 244 LYS A N 1
ATOM 1831 C CA . LYS A 1 244 ? -0.743 25.895 -10.330 1.00 47.12 244 LYS A CA 1
ATOM 1832 C C . LYS A 1 244 ? -2.065 25.356 -9.791 1.00 47.12 244 LYS A C 1
ATOM 1834 O O . LYS A 1 244 ? -2.623 25.861 -8.822 1.00 47.12 244 LYS A O 1
ATOM 1839 N N . SER A 1 245 ? -2.589 24.349 -10.467 1.00 54.78 245 SER A N 1
ATOM 1840 C CA . SER A 1 245 ? -3.811 23.662 -10.117 1.00 54.78 245 SER A CA 1
ATOM 1841 C C . SER A 1 245 ? -3.492 22.647 -9.027 1.00 54.78 245 SER A C 1
ATOM 1843 O O . SER A 1 245 ? -2.427 22.025 -9.028 1.00 54.78 245 SER A O 1
ATOM 1845 N N . LEU A 1 246 ? -4.432 22.449 -8.102 1.00 55.31 246 LEU A N 1
ATOM 1846 C CA . LEU A 1 246 ? -4.333 21.538 -6.951 1.00 55.31 246 LEU A CA 1
ATOM 1847 C C . LEU A 1 246 ? -3.961 20.084 -7.344 1.00 55.31 246 LEU A C 1
ATOM 1849 O O . LEU A 1 246 ? -3.614 19.270 -6.492 1.00 55.31 246 LEU A O 1
ATOM 1853 N N . HIS A 1 247 ? -4.033 19.758 -8.636 1.00 55.84 247 HIS A N 1
ATOM 1854 C CA . HIS A 1 247 ? -3.739 18.457 -9.229 1.00 55.84 247 HIS A CA 1
ATOM 1855 C C . HIS A 1 247 ? -2.260 18.258 -9.637 1.00 55.84 247 HIS A C 1
ATOM 1857 O O . HIS A 1 247 ? -1.860 17.117 -9.849 1.00 55.84 247 HIS A O 1
ATOM 1863 N N . HIS A 1 248 ? -1.432 19.317 -9.655 1.00 62.31 248 HIS A N 1
ATOM 1864 C CA . HIS A 1 248 ? 0.038 19.280 -9.853 1.00 62.31 248 HIS A CA 1
ATOM 1865 C C . HIS A 1 248 ? 0.842 18.857 -8.619 1.00 62.31 248 HIS A C 1
ATOM 1867 O O . HIS A 1 248 ? 2.062 19.000 -8.571 1.00 62.31 248 HIS A O 1
ATOM 1873 N N . VAL A 1 249 ? 0.177 18.313 -7.604 1.00 69.00 249 VAL A N 1
ATOM 1874 C CA . VAL A 1 249 ? 0.842 17.849 -6.391 1.00 69.00 249 VAL A CA 1
ATOM 1875 C C . VAL A 1 249 ? 1.482 16.483 -6.637 1.00 69.00 249 VAL A C 1
ATOM 1877 O O . VAL A 1 249 ? 0.822 15.560 -7.115 1.00 69.00 249 VAL A O 1
ATOM 1880 N N . SER A 1 250 ? 2.758 16.335 -6.266 1.00 75.81 250 SER A N 1
ATOM 1881 C CA . SER A 1 250 ? 3.462 15.052 -6.323 1.00 75.81 250 SER A CA 1
ATOM 1882 C C . SER A 1 250 ? 2.684 13.971 -5.573 1.00 75.81 250 SER A C 1
ATOM 1884 O O . SER A 1 250 ? 2.272 14.182 -4.431 1.00 75.81 250 SER A O 1
ATOM 1886 N N . PHE A 1 251 ? 2.556 12.785 -6.172 1.00 76.38 251 PHE A N 1
ATOM 1887 C CA . PHE A 1 251 ? 1.847 11.639 -5.583 1.00 76.38 251 PHE A CA 1
ATOM 1888 C C . PHE A 1 251 ? 2.360 11.254 -4.180 1.00 76.38 251 PHE A C 1
ATOM 1890 O O . PHE A 1 251 ? 1.613 10.710 -3.374 1.00 76.38 251 PHE A O 1
ATOM 1897 N N . LEU A 1 252 ? 3.604 11.615 -3.836 1.00 78.44 252 LEU A N 1
ATOM 1898 C CA . LEU A 1 252 ? 4.179 11.460 -2.493 1.00 78.44 252 LEU A CA 1
ATOM 1899 C C . LEU A 1 252 ? 3.400 12.206 -1.394 1.00 78.44 252 LEU A C 1
ATOM 1901 O O . LEU A 1 252 ? 3.366 11.756 -0.250 1.00 78.44 252 LEU A O 1
ATOM 1905 N N . TYR A 1 253 ? 2.747 13.323 -1.723 1.00 84.75 253 TYR A N 1
ATOM 1906 C CA . TYR A 1 253 ? 1.943 14.089 -0.768 1.00 84.75 253 TYR A CA 1
ATOM 1907 C C . TYR A 1 253 ? 0.505 13.576 -0.642 1.00 84.75 253 TYR A C 1
ATOM 1909 O O . TYR A 1 253 ? -0.215 14.023 0.252 1.00 84.75 253 TYR A O 1
ATOM 1917 N N . TYR A 1 254 ? 0.065 12.632 -1.480 1.00 87.50 254 TYR A N 1
ATOM 1918 C CA . TYR A 1 254 ? -1.328 12.175 -1.471 1.00 87.50 254 TYR A CA 1
ATOM 1919 C C . TYR A 1 254 ? -1.705 11.510 -0.154 1.00 87.50 254 TYR A C 1
ATOM 1921 O O . TYR A 1 254 ? -2.795 11.754 0.348 1.00 87.50 254 TYR A O 1
ATOM 1929 N N . THR A 1 255 ? -0.798 10.757 0.471 1.00 87.19 255 THR A N 1
ATOM 1930 C CA . THR A 1 255 ? -1.054 10.172 1.796 1.00 87.19 255 THR A CA 1
ATOM 1931 C C . THR A 1 255 ? -1.239 11.252 2.862 1.00 87.19 255 THR A C 1
ATOM 1933 O O . THR A 1 255 ? -2.152 11.153 3.680 1.00 87.19 255 THR A O 1
ATOM 1936 N N . LEU A 1 256 ? -0.418 12.309 2.829 1.00 90.56 256 LEU A N 1
ATOM 1937 C CA . LEU A 1 256 ? -0.506 13.417 3.781 1.00 90.56 256 LEU A CA 1
ATOM 1938 C C . LEU A 1 256 ? -1.830 14.170 3.622 1.00 90.56 256 LEU A C 1
ATOM 1940 O O . LEU A 1 256 ? -2.568 14.335 4.595 1.00 90.56 256 LEU A O 1
ATOM 1944 N N . ILE A 1 257 ? -2.159 14.585 2.396 1.00 90.00 257 ILE A N 1
ATOM 1945 C CA . ILE A 1 257 ? -3.420 15.279 2.102 1.00 90.00 257 ILE A CA 1
ATOM 1946 C C . ILE A 1 257 ? -4.599 14.354 2.434 1.00 90.00 257 ILE A C 1
ATOM 1948 O O . ILE A 1 257 ? -5.556 14.777 3.082 1.00 90.00 257 ILE A O 1
ATOM 1952 N N . GLY A 1 258 ? -4.485 13.076 2.072 1.00 89.75 258 GLY A N 1
ATOM 1953 C CA . GLY A 1 258 ? -5.472 12.033 2.319 1.00 89.75 258 GLY A CA 1
ATOM 1954 C C . GLY A 1 258 ? -5.760 11.798 3.791 1.00 89.75 258 GLY A C 1
ATOM 1955 O O . GLY A 1 258 ? -6.886 11.444 4.108 1.00 89.75 258 GLY A O 1
ATOM 1956 N N . SER A 1 259 ? -4.808 12.043 4.694 1.00 92.69 259 SER A N 1
ATOM 1957 C CA . SER A 1 259 ? -5.050 11.988 6.140 1.00 92.69 259 SER A CA 1
ATOM 1958 C C . SER A 1 259 ? -5.498 13.319 6.745 1.00 92.69 259 SER A C 1
ATOM 1960 O O . SER A 1 259 ? -6.318 13.335 7.666 1.00 92.69 259 SER A O 1
ATOM 1962 N N . MET A 1 260 ? -4.994 14.443 6.229 1.00 93.88 260 MET A N 1
ATOM 1963 C CA . MET A 1 260 ? -5.278 15.771 6.781 1.00 93.88 260 MET A CA 1
ATOM 1964 C C . MET A 1 260 ? -6.708 16.221 6.474 1.00 93.88 260 MET A C 1
ATOM 1966 O O . MET A 1 260 ? -7.426 16.635 7.381 1.00 93.88 260 MET A O 1
ATOM 1970 N N . VAL A 1 261 ? -7.150 16.089 5.220 1.00 93.44 261 VAL A N 1
ATOM 1971 C CA . VAL A 1 261 ? -8.499 16.484 4.778 1.00 93.44 261 VAL A CA 1
ATOM 1972 C C . VAL A 1 261 ? -9.612 15.828 5.615 1.00 93.44 261 VAL A C 1
ATOM 1974 O O . VAL A 1 261 ? -10.417 16.565 6.187 1.00 93.44 261 VAL A O 1
ATOM 1977 N N . PRO A 1 262 ? -9.673 14.490 5.768 1.00 94.12 262 PRO A N 1
ATOM 1978 C CA . PRO A 1 262 ? -10.715 13.851 6.571 1.00 94.12 262 PRO A CA 1
ATOM 1979 C C . PRO A 1 262 ? -10.644 14.235 8.048 1.00 94.12 262 PRO A C 1
ATOM 1981 O O . PRO A 1 262 ? -11.690 14.393 8.673 1.00 94.12 262 PRO A O 1
ATOM 1984 N N . THR A 1 263 ? -9.439 14.435 8.594 1.00 93.88 263 THR A N 1
ATOM 1985 C CA . THR A 1 263 ? -9.256 14.880 9.985 1.00 93.88 263 THR A CA 1
ATOM 1986 C C . THR A 1 263 ? -9.834 16.280 10.198 1.00 93.88 263 THR A C 1
ATOM 1988 O O . THR A 1 263 ? -10.547 16.513 11.173 1.00 93.88 263 THR A O 1
ATOM 1991 N N . ILE A 1 264 ? -9.591 17.205 9.262 1.00 95.00 264 ILE A N 1
ATOM 1992 C CA . ILE A 1 264 ? -10.138 18.568 9.306 1.00 95.00 264 ILE A CA 1
ATOM 1993 C C . ILE A 1 264 ? -11.665 18.537 9.187 1.00 95.00 264 ILE A C 1
ATOM 1995 O O . ILE A 1 264 ? -12.350 19.152 10.003 1.00 95.00 264 ILE A O 1
ATOM 1999 N N . ILE A 1 265 ? -12.211 17.791 8.219 1.00 94.62 265 ILE A N 1
ATOM 2000 C CA . ILE A 1 265 ? -13.665 17.669 8.026 1.00 94.62 265 ILE A CA 1
ATOM 2001 C C . ILE A 1 265 ? -14.327 17.075 9.278 1.00 94.62 265 ILE A C 1
ATOM 2003 O O . ILE A 1 265 ? -15.326 17.613 9.760 1.00 94.62 265 ILE A O 1
ATOM 2007 N N . GLY A 1 266 ? -13.762 16.000 9.835 1.00 93.06 266 GLY A N 1
ATOM 2008 C CA . GLY A 1 266 ? -14.285 15.356 11.039 1.00 93.06 266 GLY A CA 1
ATOM 2009 C C . GLY A 1 266 ? -14.239 16.269 12.265 1.00 93.06 266 GLY A C 1
ATOM 2010 O O . GLY A 1 266 ? -15.214 16.341 13.017 1.00 93.06 266 GLY A O 1
ATOM 2011 N N . TYR A 1 267 ? -13.155 17.031 12.432 1.00 92.25 267 TYR A N 1
ATOM 2012 C CA . TYR A 1 267 ? -13.029 18.010 13.510 1.00 92.25 267 TYR A CA 1
ATOM 2013 C C . TYR A 1 267 ? -14.033 19.164 13.370 1.00 92.25 267 TYR A C 1
ATOM 2015 O O . TYR A 1 267 ? -14.728 19.490 14.333 1.00 92.25 267 TYR A O 1
ATOM 2023 N N . LEU A 1 268 ? -14.173 19.745 12.173 1.00 93.38 268 LEU A N 1
ATOM 2024 C CA . LEU A 1 268 ? -15.161 20.797 11.904 1.00 93.38 268 LEU A CA 1
ATOM 2025 C C . LEU A 1 268 ? -16.589 20.303 12.162 1.00 93.38 268 LEU A C 1
ATOM 2027 O O . LEU A 1 268 ? -17.370 20.994 12.813 1.00 93.38 268 LEU A O 1
ATOM 2031 N N . CYS A 1 269 ? -16.912 19.084 11.722 1.00 91.69 269 CYS A N 1
ATOM 2032 C CA . CYS A 1 269 ? -18.204 18.457 11.986 1.00 91.69 269 CYS A CA 1
ATOM 2033 C C . CYS A 1 269 ? -18.469 18.318 13.496 1.00 91.69 269 CYS A C 1
ATOM 2035 O O . CYS A 1 269 ? -19.558 18.651 13.966 1.00 91.69 269 CYS A O 1
ATOM 2037 N N . ALA A 1 270 ? -17.465 17.906 14.277 1.00 88.62 270 ALA A N 1
ATOM 2038 C CA . ALA A 1 270 ? -17.573 17.814 15.732 1.00 88.62 270 ALA A CA 1
ATOM 2039 C C . ALA A 1 270 ? -17.793 19.184 16.402 1.00 88.62 270 ALA A C 1
ATOM 2041 O O . ALA A 1 270 ? -18.645 19.302 17.283 1.00 88.62 270 ALA A O 1
ATOM 2042 N N . VAL A 1 271 ? -17.089 20.231 15.956 1.00 89.31 271 VAL A N 1
ATOM 2043 C CA . VAL A 1 271 ? -17.271 21.602 16.466 1.00 89.31 271 VAL A CA 1
ATOM 2044 C C . VAL A 1 271 ? -18.673 22.131 16.148 1.00 89.31 271 VAL A C 1
ATOM 2046 O O . VAL A 1 271 ? -19.351 22.640 17.040 1.00 89.31 271 VAL A O 1
ATOM 2049 N N . ILE A 1 272 ? -19.146 21.956 14.911 1.00 89.94 272 ILE A N 1
ATOM 2050 C CA . ILE A 1 272 ? -20.489 22.387 14.493 1.00 89.94 272 ILE A CA 1
ATOM 2051 C C . ILE A 1 272 ? -21.565 21.645 15.291 1.00 89.94 272 ILE A C 1
ATOM 2053 O O . ILE A 1 272 ? -22.500 22.273 15.792 1.00 89.94 272 ILE A O 1
ATOM 2057 N N . LYS A 1 273 ? -21.425 20.324 15.469 1.00 86.31 273 LYS A N 1
ATOM 2058 C CA . LYS A 1 273 ? -22.351 19.526 16.288 1.00 86.31 273 LYS A CA 1
ATOM 2059 C C . LYS A 1 273 ? -22.361 20.013 17.740 1.00 86.31 273 LYS A C 1
ATOM 2061 O O . LYS A 1 273 ? -23.430 20.154 18.328 1.00 86.31 273 LYS A O 1
ATOM 2066 N N . SER A 1 274 ? -21.191 20.340 18.292 1.00 83.62 274 SER A N 1
ATOM 2067 C CA . SER A 1 274 ? -21.069 20.892 19.645 1.00 83.62 274 SER A CA 1
ATOM 2068 C C . SER A 1 274 ? -21.755 22.254 19.797 1.00 83.62 274 SER A C 1
ATOM 2070 O O . SER A 1 274 ? -22.287 22.528 20.870 1.00 83.62 274 SER A O 1
ATOM 2072 N N . PHE A 1 275 ? -21.743 23.101 18.762 1.00 85.44 275 PHE A N 1
ATOM 2073 C CA . PHE A 1 275 ? -22.390 24.418 18.786 1.00 85.44 275 PHE A CA 1
ATOM 2074 C C . PHE A 1 275 ? -23.911 24.339 18.577 1.00 85.44 275 PHE A C 1
ATOM 2076 O O . PHE A 1 275 ? -24.658 25.088 19.193 1.00 85.44 275 PHE A O 1
ATOM 2083 N N . THR A 1 276 ? -24.376 23.420 17.727 1.00 84.38 276 THR A N 1
ATOM 2084 C CA . THR A 1 276 ? -25.794 23.305 17.332 1.00 84.38 276 THR A CA 1
ATOM 2085 C C . THR A 1 276 ? -26.638 22.465 18.290 1.00 84.38 276 THR A C 1
ATOM 2087 O O . THR A 1 276 ? -27.762 22.840 18.604 1.00 84.38 276 THR A O 1
ATOM 2090 N N . VAL A 1 277 ? -26.114 21.327 18.753 1.00 78.75 277 VAL A N 1
ATOM 2091 C CA . VAL A 1 277 ? -26.851 20.352 19.585 1.00 78.75 277 VAL A CA 1
ATOM 2092 C C . VAL A 1 277 ? -26.462 20.458 21.067 1.00 78.75 277 VAL A C 1
ATOM 2094 O O . VAL A 1 277 ? -27.149 19.921 21.937 1.00 78.75 277 VAL A O 1
ATOM 2097 N N . GLY A 1 278 ? -25.385 21.190 21.370 1.00 67.25 278 GLY A N 1
ATOM 2098 C CA . GLY A 1 278 ? -24.776 21.248 22.694 1.00 67.25 278 GLY A CA 1
ATOM 2099 C C . GLY A 1 278 ? -23.873 20.041 22.961 1.00 67.25 278 GLY A C 1
ATOM 2100 O O . GLY A 1 278 ? -24.115 18.924 22.501 1.00 67.25 278 GLY A O 1
ATOM 2101 N N . TYR A 1 279 ? -22.792 20.264 23.707 1.00 63.84 279 TYR A N 1
ATOM 2102 C CA . TYR A 1 279 ? -21.841 19.215 24.072 1.00 63.84 279 TYR A CA 1
ATOM 2103 C C . TYR A 1 279 ? -22.474 18.237 25.075 1.00 63.84 279 TYR A C 1
ATOM 2105 O O . TYR A 1 279 ? -22.743 18.614 26.216 1.00 63.84 279 TYR A O 1
ATOM 2113 N N . ARG A 1 280 ? -22.696 16.979 24.669 1.00 60.88 280 ARG A N 1
ATOM 2114 C CA . ARG A 1 280 ? -23.158 15.900 25.559 1.00 60.88 280 ARG A CA 1
ATOM 2115 C C . ARG A 1 280 ? -21.976 15.027 26.002 1.00 60.88 280 ARG A C 1
ATOM 2117 O O . ARG A 1 280 ? -21.541 14.179 25.229 1.00 60.88 280 ARG A O 1
ATOM 2124 N N . PRO A 1 281 ? -21.458 15.199 27.232 1.00 57.41 281 PRO A N 1
ATOM 2125 C CA . PRO A 1 281 ? -20.308 14.440 27.726 1.00 57.41 281 PRO A CA 1
ATOM 2126 C C . PRO A 1 281 ? -20.585 12.943 27.940 1.00 57.41 281 PRO A C 1
ATOM 2128 O O . PRO A 1 281 ? -19.635 12.175 28.027 1.00 57.41 281 PRO A O 1
ATOM 2131 N N . GLU A 1 282 ? -21.852 12.518 28.016 1.00 53.78 282 GLU A N 1
ATOM 2132 C CA . GLU A 1 282 ? -22.225 11.102 28.177 1.00 53.78 282 GLU A CA 1
ATOM 2133 C C . GLU A 1 282 ? -22.040 10.263 26.900 1.00 53.78 282 GLU A C 1
ATOM 2135 O O . GLU A 1 282 ? -21.865 9.055 27.002 1.00 53.78 282 GLU A O 1
ATOM 2140 N N . GLU A 1 283 ? -21.992 10.873 25.705 1.00 57.22 283 GLU A N 1
ATOM 2141 C CA . GLU A 1 283 ? -21.672 10.159 24.448 1.00 57.22 283 GLU A CA 1
ATOM 2142 C C . GLU A 1 283 ? -20.169 9.822 24.317 1.00 57.22 283 GLU A C 1
ATOM 2144 O O . GLU A 1 283 ? -19.761 9.191 23.344 1.00 57.22 283 GLU A O 1
ATOM 2149 N N . LEU A 1 284 ? -19.341 10.257 25.274 1.00 62.50 284 LEU A N 1
ATOM 2150 C CA . LEU A 1 284 ? -17.880 10.268 25.193 1.00 62.50 284 LEU A CA 1
ATOM 2151 C C . LEU A 1 284 ? -17.213 9.411 26.289 1.00 62.50 284 LEU A C 1
ATOM 2153 O O . LEU A 1 284 ? -16.119 9.740 26.756 1.00 62.50 284 LEU A O 1
ATOM 2157 N N . ASP A 1 285 ? -17.865 8.328 26.725 1.00 67.00 285 ASP A N 1
ATOM 2158 C CA . ASP A 1 285 ? -17.246 7.309 27.586 1.00 67.00 285 ASP A CA 1
ATOM 2159 C C . ASP A 1 285 ? -16.211 6.507 26.772 1.00 67.00 285 ASP A C 1
ATOM 2161 O O . ASP A 1 285 ? -16.488 5.428 26.255 1.00 67.00 285 ASP A O 1
ATOM 2165 N N . ILE A 1 286 ? -15.032 7.101 26.566 1.00 70.94 286 ILE A N 1
ATOM 2166 C CA . ILE A 1 286 ? -13.932 6.524 25.783 1.00 70.94 286 ILE A CA 1
ATOM 2167 C C . ILE A 1 286 ? -12.924 5.893 26.739 1.00 70.94 286 ILE A C 1
ATOM 2169 O O . ILE A 1 286 ? -12.426 6.566 27.645 1.00 70.94 286 ILE A O 1
ATOM 2173 N N . ASP A 1 287 ? -12.562 4.637 26.480 1.00 74.25 287 ASP A N 1
ATOM 2174 C CA . ASP A 1 287 ? -11.466 3.965 27.175 1.00 74.25 287 ASP A CA 1
ATOM 2175 C C . ASP A 1 287 ? -10.146 4.744 26.964 1.00 74.25 287 ASP A C 1
ATOM 2177 O O . ASP A 1 287 ? -9.677 4.867 25.824 1.00 74.25 287 ASP A O 1
ATOM 2181 N N . PRO A 1 288 ? -9.504 5.262 28.032 1.00 74.06 288 PRO A N 1
ATOM 2182 C CA . PRO A 1 288 ? -8.238 5.984 27.929 1.00 74.06 288 PRO A CA 1
ATOM 2183 C C . PRO A 1 288 ? -7.126 5.185 27.232 1.00 74.06 288 PRO A C 1
ATOM 2185 O O . PRO A 1 288 ? -6.194 5.782 26.691 1.00 74.06 288 PRO A O 1
ATOM 2188 N N . LEU A 1 289 ? -7.196 3.849 27.210 1.00 75.31 289 LEU A N 1
ATOM 2189 C CA . LEU A 1 289 ? -6.216 3.003 26.522 1.00 75.31 289 LEU A CA 1
ATOM 2190 C C . LEU A 1 289 ? -6.225 3.186 24.997 1.00 75.31 289 LEU A C 1
ATOM 2192 O O . LEU A 1 289 ? -5.167 3.035 24.379 1.00 75.31 289 LEU A O 1
ATOM 2196 N N . LEU A 1 290 ? -7.361 3.576 24.410 1.00 80.00 290 LEU A N 1
ATOM 2197 C CA . LEU A 1 290 ? -7.502 3.863 22.975 1.00 80.00 290 LEU A CA 1
ATOM 2198 C C . LEU A 1 290 ? -6.832 5.182 22.562 1.00 80.00 290 LEU A C 1
ATOM 2200 O O . LEU A 1 290 ? -6.527 5.385 21.386 1.00 80.00 290 LEU A O 1
ATOM 2204 N N . LEU A 1 291 ? -6.586 6.074 23.525 1.00 82.44 291 LEU A N 1
ATOM 2205 C CA . LEU A 1 291 ? -5.970 7.374 23.292 1.00 82.44 291 LEU A CA 1
ATOM 2206 C C . LEU A 1 291 ? -4.447 7.305 23.380 1.00 82.44 291 LEU A C 1
ATOM 2208 O O . LEU A 1 291 ? -3.859 6.483 24.100 1.00 82.44 291 LEU A O 1
ATOM 2212 N N . ALA A 1 292 ? -3.805 8.246 22.685 1.00 83.38 292 ALA A N 1
ATOM 2213 C CA . ALA A 1 292 ? -2.364 8.421 22.754 1.00 83.38 292 ALA A CA 1
ATOM 2214 C C . ALA A 1 292 ? -1.902 8.617 24.219 1.00 83.38 292 ALA A C 1
ATOM 2216 O O . ALA A 1 292 ? -2.569 9.329 24.979 1.00 83.38 292 ALA A O 1
ATOM 2217 N N . PRO A 1 293 ? -0.749 8.049 24.633 1.00 82.19 293 PRO A N 1
ATOM 2218 C CA . PRO A 1 293 ? -0.326 8.009 26.039 1.00 82.19 293 PRO A CA 1
ATOM 2219 C C . PRO A 1 293 ? -0.335 9.362 26.762 1.00 82.19 293 PRO A C 1
ATOM 2221 O O . PRO A 1 293 ? -0.671 9.431 27.941 1.00 82.19 293 PRO A O 1
ATOM 2224 N N . PHE A 1 294 ? -0.010 10.448 26.057 1.00 84.38 294 PHE A N 1
ATOM 2225 C CA . PHE A 1 294 ? 0.040 11.796 26.624 1.00 84.38 294 PHE A CA 1
ATOM 2226 C C . PHE A 1 294 ? -1.344 12.436 26.837 1.00 84.38 294 PHE A C 1
ATOM 2228 O O . PHE A 1 294 ? -1.478 13.323 27.677 1.00 84.38 294 PHE A O 1
ATOM 2235 N N . LEU A 1 295 ? -2.381 11.980 26.125 1.00 80.25 295 LEU A N 1
ATOM 2236 C CA . LEU A 1 295 ? -3.756 12.471 26.283 1.00 80.25 295 LEU A CA 1
ATOM 2237 C C . LEU A 1 295 ? -4.500 11.782 27.429 1.00 80.25 295 LEU A C 1
ATOM 2239 O O . LEU A 1 295 ? -5.437 12.358 27.978 1.00 80.25 295 LEU A O 1
ATOM 2243 N N . ARG A 1 296 ? -4.043 10.597 27.854 1.00 79.50 296 ARG A N 1
ATOM 2244 C CA . ARG A 1 296 ? -4.675 9.804 28.925 1.00 79.50 296 ARG A CA 1
ATOM 2245 C C . ARG A 1 296 ? -4.812 10.569 30.238 1.00 79.50 296 ARG A C 1
ATOM 2247 O O . ARG A 1 296 ? -5.798 10.401 30.941 1.00 79.50 296 ARG A O 1
ATOM 2254 N N . LYS A 1 297 ? -3.856 11.453 30.540 1.00 74.69 297 LYS A N 1
ATOM 2255 C CA . LYS A 1 297 ? -3.858 12.283 31.756 1.00 74.69 297 LYS A CA 1
ATOM 2256 C C . LYS A 1 297 ? -5.028 13.278 31.810 1.00 74.69 297 LYS A C 1
ATOM 2258 O O . LYS A 1 297 ? -5.383 13.737 32.890 1.00 74.69 297 LYS A O 1
ATOM 2263 N N . TYR A 1 298 ? -5.609 13.618 30.661 1.00 73.44 298 TYR A N 1
ATOM 2264 C CA . TYR A 1 298 ? -6.673 14.615 30.539 1.00 73.44 298 TYR A CA 1
ATOM 2265 C C . TYR A 1 298 ? -8.074 13.993 30.400 1.00 73.44 298 TYR A C 1
ATOM 2267 O O . TYR A 1 298 ? -9.063 14.726 30.388 1.00 73.44 298 TYR A O 1
ATOM 2275 N N . GLN A 1 299 ? -8.172 12.661 30.317 1.00 69.00 299 GLN A N 1
ATOM 2276 C CA . GLN A 1 299 ? -9.430 11.928 30.171 1.00 69.00 299 GLN A CA 1
ATOM 2277 C C . GLN A 1 299 ? -9.931 11.455 31.546 1.00 69.00 299 GLN A C 1
ATOM 2279 O O . GLN A 1 299 ? -9.152 10.972 32.368 1.00 69.00 299 GLN A O 1
ATOM 2284 N N . LYS A 1 300 ? -11.239 11.566 31.807 1.00 65.00 300 LYS A N 1
ATOM 2285 C CA . LYS A 1 300 ? -11.851 10.937 32.990 1.00 65.00 300 LYS A CA 1
ATOM 2286 C C . LYS A 1 300 ? -11.871 9.406 32.811 1.00 65.00 300 LYS A C 1
ATOM 2288 O O . LYS A 1 300 ? -12.028 8.956 31.678 1.00 65.00 300 LYS A O 1
ATOM 2293 N N . PRO A 1 301 ? -11.716 8.613 33.888 1.00 59.22 301 PRO A N 1
ATOM 2294 C CA . PRO A 1 301 ? -11.756 7.155 33.801 1.00 59.22 301 PRO A CA 1
ATOM 2295 C C . PRO A 1 301 ? -13.115 6.674 33.279 1.00 59.22 301 PRO A C 1
ATOM 2297 O O . PRO A 1 301 ? -14.157 7.165 33.721 1.00 59.22 301 PRO A O 1
ATOM 2300 N N . SER A 1 302 ? -13.079 5.737 32.327 1.00 59.03 302 SER A N 1
ATOM 2301 C CA . SER A 1 302 ? -14.274 5.177 31.692 1.00 59.03 302 SER A CA 1
ATOM 2302 C C . SER A 1 302 ? -15.041 4.258 32.647 1.00 59.03 302 SER A C 1
ATOM 2304 O O . SER A 1 302 ? -14.433 3.568 33.467 1.00 59.03 302 SER A O 1
ATOM 2306 N N . LYS A 1 303 ? -16.377 4.237 32.541 1.00 56.50 303 LYS A N 1
ATOM 2307 C CA . LYS A 1 303 ? -17.239 3.340 33.337 1.00 56.50 303 LYS A CA 1
ATOM 2308 C C . LYS A 1 303 ? -17.354 1.937 32.731 1.00 56.50 303 LYS A C 1
ATOM 2310 O O . LYS A 1 303 ? -17.741 1.010 33.438 1.00 56.50 303 LYS A O 1
ATOM 2315 N N . THR A 1 304 ? -17.002 1.777 31.456 1.00 55.38 304 THR A N 1
ATOM 2316 C CA . THR A 1 304 ? -17.264 0.570 30.661 1.00 55.38 304 THR A CA 1
ATOM 2317 C C . THR A 1 304 ? -15.950 -0.045 30.177 1.00 55.38 304 THR A C 1
ATOM 2319 O O . THR A 1 304 ? -15.625 -0.045 28.993 1.00 55.38 304 THR A O 1
ATOM 2322 N N . ALA A 1 305 ? -15.139 -0.548 31.103 1.00 52.31 305 ALA A N 1
ATOM 2323 C CA . ALA A 1 305 ? -13.801 -1.047 30.797 1.00 52.31 305 ALA A CA 1
ATOM 2324 C C . ALA A 1 305 ? -13.816 -2.524 30.339 1.00 52.31 305 ALA A C 1
ATOM 2326 O O . ALA A 1 305 ? -13.255 -3.388 31.000 1.00 52.31 305 ALA A O 1
ATOM 2327 N N . HIS A 1 306 ? -14.460 -2.839 29.209 1.00 47.56 306 HIS A N 1
ATOM 2328 C CA . HIS A 1 306 ? -14.463 -4.216 28.677 1.00 47.56 306 HIS A CA 1
ATOM 2329 C C . HIS A 1 306 ? -13.143 -4.566 27.958 1.00 47.56 306 HIS A C 1
ATOM 2331 O O . HIS A 1 306 ? -12.700 -5.709 27.965 1.00 47.56 306 HIS A O 1
ATOM 2337 N N . MET A 1 307 ? -12.449 -3.568 27.395 1.00 46.88 307 MET A N 1
ATOM 2338 C CA . MET A 1 307 ? -11.132 -3.755 26.768 1.00 46.88 307 MET A CA 1
ATOM 2339 C C . MET A 1 307 ? -9.984 -3.794 27.792 1.00 46.88 307 MET A C 1
ATOM 2341 O O . MET A 1 307 ? -8.929 -4.371 27.517 1.00 46.88 307 MET A O 1
ATOM 2345 N N . ALA A 1 308 ? -10.212 -3.239 28.989 1.00 47.09 308 ALA A N 1
ATOM 2346 C CA . ALA A 1 308 ? -9.318 -3.405 30.129 1.00 47.09 308 ALA A CA 1
ATOM 2347 C C . ALA A 1 308 ? -9.206 -4.874 30.535 1.00 47.09 308 ALA A C 1
ATOM 2349 O O . ALA A 1 308 ? -8.124 -5.286 30.919 1.00 47.09 308 ALA A O 1
ATOM 2350 N N . GLU A 1 309 ? -10.268 -5.668 30.378 1.00 45.50 309 GLU A N 1
ATOM 2351 C CA . GLU A 1 309 ? -10.267 -7.104 30.669 1.00 45.50 309 GLU A CA 1
ATOM 2352 C C . GLU A 1 309 ? -9.301 -7.863 29.744 1.00 45.50 309 GLU A C 1
ATOM 2354 O O . GLU A 1 309 ? -8.471 -8.627 30.223 1.00 45.50 309 GLU A O 1
ATOM 2359 N N . VAL A 1 310 ? -9.305 -7.554 28.441 1.00 49.62 310 VAL A N 1
ATOM 2360 C CA . VAL A 1 310 ? -8.442 -8.209 27.437 1.00 49.62 310 VAL A CA 1
ATOM 2361 C C . VAL A 1 310 ? -6.969 -7.806 27.583 1.00 49.62 310 VAL A C 1
ATOM 2363 O O . VAL A 1 310 ? -6.082 -8.650 27.472 1.00 49.62 310 VAL A O 1
ATOM 2366 N N . ILE A 1 311 ? -6.676 -6.526 27.848 1.00 47.72 311 ILE A N 1
ATOM 2367 C CA . ILE A 1 311 ? -5.292 -6.061 28.056 1.00 47.72 311 ILE A CA 1
ATOM 2368 C C . ILE A 1 311 ? -4.760 -6.511 29.425 1.00 47.72 311 ILE A C 1
ATOM 2370 O O . ILE A 1 311 ? -3.613 -6.956 29.489 1.00 47.72 311 ILE A O 1
ATOM 2374 N N . HIS A 1 312 ? -5.574 -6.483 30.493 1.00 44.97 312 HIS A N 1
ATOM 2375 C CA . HIS A 1 312 ? -5.179 -7.070 31.778 1.00 44.97 312 HIS A CA 1
ATOM 2376 C C . HIS A 1 312 ? -4.949 -8.574 31.664 1.00 44.97 312 HIS A C 1
ATOM 2378 O O . HIS A 1 312 ? -4.046 -9.070 32.330 1.00 44.97 312 HIS A O 1
ATOM 2384 N N . GLU A 1 313 ? -5.698 -9.307 30.835 1.00 42.72 313 GLU A N 1
ATOM 2385 C CA . GLU A 1 313 ? -5.444 -10.735 30.605 1.00 42.72 313 GLU A CA 1
ATOM 2386 C C . GLU A 1 313 ? -4.069 -10.981 29.967 1.00 42.72 313 GLU A C 1
ATOM 2388 O O . GLU A 1 313 ? -3.365 -11.914 30.354 1.00 42.72 313 GLU A O 1
ATOM 2393 N N . PHE A 1 314 ? -3.658 -10.126 29.023 1.00 46.31 314 PHE A N 1
ATOM 2394 C CA . PHE A 1 314 ? -2.310 -10.164 28.448 1.00 46.31 314 PHE A CA 1
ATOM 2395 C C . PHE A 1 314 ? -1.234 -9.818 29.489 1.00 46.31 314 PHE A C 1
ATOM 2397 O O . PHE A 1 314 ? -0.228 -10.515 29.583 1.00 46.31 314 PHE A O 1
ATOM 2404 N N . GLU A 1 315 ? -1.447 -8.778 30.299 1.00 48.06 315 GLU A N 1
ATOM 2405 C CA . GLU A 1 315 ? -0.464 -8.311 31.287 1.00 48.06 315 GLU A CA 1
ATOM 2406 C C . GLU A 1 315 ? -0.346 -9.253 32.503 1.00 48.06 315 GLU A C 1
ATOM 2408 O O . GLU A 1 315 ? 0.739 -9.431 33.047 1.00 48.06 315 GLU A O 1
ATOM 2413 N N . THR A 1 316 ? -1.436 -9.914 32.909 1.00 45.75 316 THR A N 1
ATOM 2414 C CA . THR A 1 316 ? -1.434 -10.895 34.012 1.00 45.75 316 THR A CA 1
ATOM 2415 C C . THR A 1 316 ? -0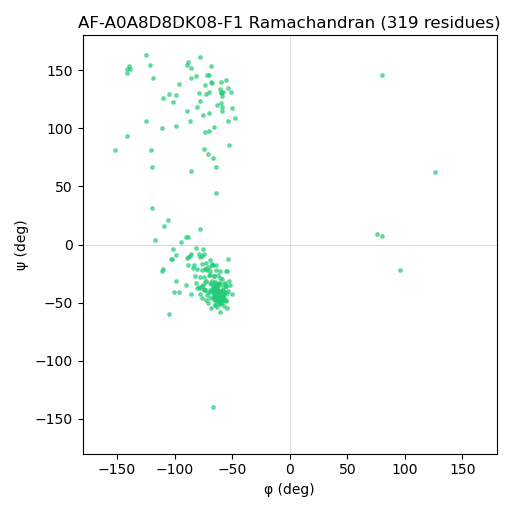.835 -12.240 33.610 1.00 45.75 316 THR A C 1
ATOM 2417 O O . THR A 1 316 ? -0.115 -12.834 34.414 1.00 45.75 316 THR A O 1
ATOM 2420 N N . LYS A 1 317 ?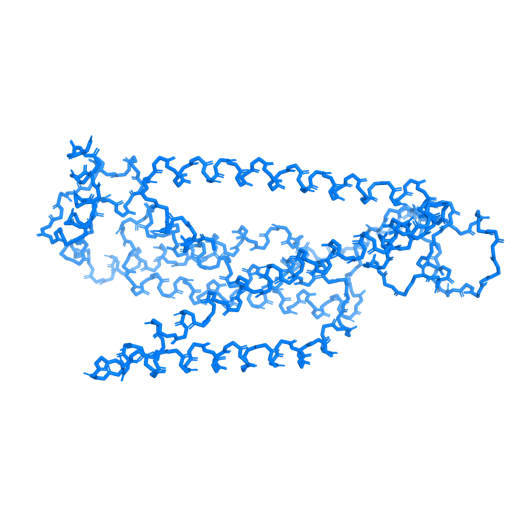 -1.048 -12.705 32.369 1.00 44.09 317 LYS A N 1
ATOM 2421 C CA . LYS A 1 317 ? -0.384 -13.916 31.848 1.00 44.09 317 LYS A CA 1
ATOM 2422 C C . LYS A 1 317 ? 1.134 -13.748 31.721 1.00 44.09 317 LYS A C 1
ATOM 2424 O O . LYS A 1 317 ? 1.855 -14.710 31.962 1.00 44.09 317 LYS A O 1
ATOM 2429 N N . ASP A 1 318 ? 1.615 -12.539 31.433 1.00 42.56 318 ASP A N 1
ATOM 2430 C CA . ASP A 1 318 ? 3.049 -12.220 31.352 1.00 42.56 318 ASP A CA 1
ATOM 2431 C C . ASP A 1 318 ? 3.743 -12.086 32.733 1.00 42.56 318 ASP A C 1
ATOM 2433 O O . ASP A 1 318 ? 4.970 -12.018 32.788 1.00 42.56 318 ASP A O 1
ATOM 2437 N N . VAL A 1 319 ? 2.996 -12.059 33.849 1.00 42.72 319 VAL A N 1
ATOM 2438 C CA . VAL A 1 319 ? 3.541 -11.982 35.228 1.00 42.72 319 VAL A CA 1
ATOM 2439 C C . VAL A 1 319 ? 3.491 -13.335 35.958 1.00 42.72 319 VAL A C 1
ATOM 2441 O O . VAL A 1 319 ? 4.132 -13.495 36.995 1.00 42.72 319 VAL A O 1
ATOM 2444 N N . GLN A 1 320 ? 2.764 -14.328 35.432 1.00 31.38 320 GLN A N 1
ATOM 2445 C CA . GLN A 1 320 ? 2.613 -15.657 36.051 1.00 31.38 320 GLN A CA 1
ATOM 2446 C C . GLN A 1 320 ? 3.396 -16.795 35.366 1.00 31.38 320 GLN A C 1
ATOM 2448 O O . GLN A 1 320 ? 3.092 -17.966 35.592 1.00 31.38 320 GLN A O 1
ATOM 2453 N N . LEU A 1 321 ? 4.432 -16.476 34.589 1.00 34.69 321 LEU A N 1
ATOM 2454 C CA . LEU A 1 321 ? 5.443 -17.418 34.082 1.00 34.69 321 LEU A CA 1
ATOM 2455 C C . LEU A 1 321 ? 6.845 -16.893 34.399 1.00 34.69 321 LEU A C 1
ATOM 2457 O O . LEU A 1 321 ? 7.727 -17.739 34.665 1.00 34.69 321 LEU A O 1
#

Foldseek 3Di:
DVVVLVPDLAVVVSVVVVVVVVVVVVVVVVVVVVLVVVLCVVCQAAPCCQLVVDVAPVCSSLVVCCVVCVVPPCVSVVVVVVVVVVVVVVLVVVLQVQLVCCCPPPNVVPDPDDDDPVRSVVSSVVSSVVVVVVVVVCVVVCVPAHDNVQVCLLVVLLQLLLVLLLLCCQAAPLLQAPVLSVQLSVQLNVVSCVLSVVLSVCVVVVVDDDDDDFGHNNPDPDDGDGDPPPRPDPPPDDPPVPPPDPSPDRSNCSSVSSNPRSNVSSVVVSVVCCVPVNDDCVSRLDDLVSYDPVCSVVDDHHPDPPVVVVVVVSVVVVVPD

Sequence (321 aa):
MIQRYLSLPTLKAARRALILFLFGTTAVLSLCCYNGLLIYAMHHDCDPLSTGLAKAKDQLVPLLVMEVLAIYPGLAGLFVAGIFSAALSSLSTALNSLSAIVLEDFCKPFVKKPLTEFQVRYLMRASVLVFGTIAVVLVVVVEKMGAVLQLSMSLGPVTLGPLFGLFIMGMFFPRINGTCAIIGAAGGLLTMSYIVIRSQISIALGEFTFAEKPVTVEGCAYDFTPLNRTITFPTDGADSHVEKSLHHVSFLYYTLIGSMVPTIIGYLCAVIKSFTVGYRPEELDIDPLLLAPFLRKYQKPSKTAHMAEVIHEFETKDVQL

Mean predicted aligned error: 10.29 Å

Radius of gyration: 25.65 Å; Cα contacts (8 Å, |Δi|>4): 247; chains: 1; bounding box: 56×56×71 Å

pLDDT: mean 81.14, std 15.98, range [31.38, 96.5]

Nearest PDB structures (foldseek):
  7uuz-assembly1_A  TM=8.771E-01  e=8.116E-07  Rattus norvegicus
  7uv0-assembly1_A  TM=8.641E-01  e=7.035E-07  Rattus norvegicus
  7uuy-assembly1_A  TM=8.492E-01  e=1.080E-06  Rattus norvegicus
  2xq2-assembly1_A  TM=7.034E-01  e=8.689E-02  Vibrio parahaemolyticus
  2xq2-assembly1_B  TM=6.897E-01  e=1.103E-01  Vibrio parahaemolyticus

Organism: Culex pipiens (NCBI:txid7175)

Secondary structure (DSSP, 8-state):
-HHHHHTSSSHHHHHHHHHHHHHHHHHHHHHHHHHHHHHHHHHSSS-TTTTTSSSSGGGHHHHHHHHHHTTSTTHHHHHHHHHHHHHHHHHHHHHHHHHHHIIIIIIGGG-SSPPPHHHHHHHHHHHHHHHHHHHHHHHHHHTTSS-HHHHHHHHHHHHHHHHHHHHHHHHH-TT--HHHHHHHHHHHHHHHHHHHHHHHHHHHTTS----PPP--STT--S--PPPS-------S---------TT-S-GGGHHHHHHHHHHHHHHHHHHHHHHHT---GGGG---GGGS-TTTGGGSPPPS--HHHHHHHHHHHHTT--